Protein 3MD7 (pdb70)

Organism: Brucella abortus (strain 2308) (NCBI:txid359391)

Solvent-accessible surface area: 11728 Å² total; per-residue (Å²): 120,23,115,94,7,9,27,0,4,4,7,0,0,0,2,58,51,4,3,31,83,185,117,44,52,42,39,169,5,66,81,89,32,111,72,0,145,8,66,57,0,1,1,0,0,0,69,16,40,54,133,23,69,26,0,0,0,0,0,0,0,2,58,31,2,137,74,4,9,85,88,10,50,9,133,84,2,26,0,0,0,0,0,0,24,72,55,9,0,5,97,4,0,51,61,0,68,85,21,21,122,99,49,69,120,78,1,31,0,24,0,8,162,73,0,56,76,30,0,120,124,75,23,21,79,0,39,106,52,65,159,87,40,110,150,94,42,8,7,35,54,67,90,5,37,41,80,79,60,27,50,6,123,30,75,2,28,36,2,134,0,36,0,0,16,0,60,4,22,154,54,66,0,0,0,0,30,2,48,35,0,0,0,0,0,3,2,29,42,18,26,85,97,1,55,119,22,0,97,84,0,70,15,0,1,0,4,0,10,27,89,171,91,72,111,26,19,5,9,9,46,75,0,41,104,42,4,80,124,8,65,5,147,159,2,17,0,0,3,0,24,6,37,0,14,20,107,34,0,60,169,82,14,63,188,68,1,70,0,0,60,39,43,19,94,43,95,34,96,94

Nearest PDB structures (foldseek):
  3qh8-assembly1_A  TM=1.003E+00  e=7.456E-60  Brucella abortus 2308
  6b9v-assembly1_A  TM=9.113E-01  e=3.651E-29  Candidatus Koribacter versatilis Ellin345
  6b9v-assembly1_B  TM=9.155E-01  e=4.618E-29  Candidatus Koribacter versatilis Ellin345
  7u2r-assembly1_A-2  TM=7.941E-01  e=2.154E-14  Paenibacillus sp. J14
  2fk6-assembly1_A-2  TM=6.971E-01  e=1.156E-11  Bacillus subtilis

Secondary structure (DSSP, 8-state):
---SEEEEEEEE-B-TT-BS-TT---TTS-TT-GGG-BPBPEEEEEEE-TT--EEEEEE---TTHHHHHHHHT----SEEE-S---HHHHTTGGGGHHHHHHHTSPEEEEE-HHHHHHHHHH-GGGTSPPTT--PPP-EEEEE--TT--EEE--TT--EEEEEEEEEETTEEEEEEEETTEEEE-S-SB--GGGHHHHTT-SEEEEE---SS-BTTB--HHHHHHHHHHH--SEEEEESB-TT--HHHHHHHS-TTEEE--TT-EEEE--

Structure (mmCIF, N/CA/C/O backbone):
data_3MD7
#
_entry.id   3MD7
#
_cell.length_a   72.890
_cell.length_b   75.250
_cell.length_c   98.360
_cell.angle_alpha   90.00
_cell.angle_beta   90.00
_cell.angle_gamma   90.00
#
_symmetry.space_group_name_H-M   'C 2 2 21'
#
loop_
_entity.id
_entity.type
_entity.pdbx_description
1 polymer Beta-lactamase-like
2 non-polymer 'MANGANESE (II) ION'
3 non-polymer 'POTASSIUM ION'
4 non-polymer 'SODIUM ION'
5 non-polymer "GUANOSINE-5'-MONOPHOSPHATE"
6 non-polymer 'L(+)-TARTARIC ACID'
7 water water
#
loop_
_atom_site.group_PDB
_atom_site.id
_atom_site.type_symbol
_atom_site.label_atom_id
_atom_site.label_alt_id
_atom_site.label_comp_id
_atom_site.label_asym_id
_atom_site.label_entity_id
_atom_site.label_seq_id
_atom_site.pdbx_PDB_ins_code
_atom_site.Cartn_x
_atom_site.Cartn_y
_atom_site.Cartn_z
_atom_site.occupancy
_atom_site.B_iso_or_equiv
_atom_site.auth_seq_id
_atom_site.auth_comp_id
_atom_site.auth_asym_id
_atom_site.auth_atom_id
_atom_site.pdbx_PDB_model_num
ATOM 1 N N . SER A 1 24 ? 18.374 11.906 -41.045 1.00 30.26 3 SER A N 1
ATOM 2 C CA . SER A 1 24 ? 18.308 10.439 -41.203 1.00 27.58 3 SER A CA 1
ATOM 3 C C . SER A 1 24 ? 19.635 9.802 -40.794 1.00 23.56 3 SER A C 1
ATOM 4 O O . SER A 1 24 ? 20.741 10.295 -41.143 1.00 23.57 3 SER A O 1
ATOM 7 N N . PRO A 1 25 ? 19.548 8.676 -40.063 1.00 18.50 4 PRO A N 1
ATOM 8 C CA . PRO A 1 25 ? 20.779 8.032 -39.655 1.00 14.98 4 PRO A CA 1
ATOM 9 C C . PRO A 1 25 ? 21.516 7.402 -40.852 1.00 13.59 4 PRO A C 1
ATOM 10 O O . PRO A 1 25 ? 20.881 6.912 -41.783 1.00 14.15 4 PRO A O 1
ATOM 14 N N . ARG A 1 26 ? 22.835 7.385 -40.771 1.00 12.42 5 ARG A N 1
ATOM 15 C CA . ARG A 1 26 ? 23.688 6.849 -41.816 1.00 13.68 5 ARG A CA 1
ATOM 16 C C . ARG A 1 26 ? 24.896 6.177 -41.198 1.00 11.90 5 ARG A C 1
ATOM 17 O O . ARG A 1 26 ? 25.432 6.643 -40.153 1.00 12.48 5 ARG A O 1
ATOM 25 N N . ASN A 1 27 ? 25.336 5.069 -41.796 1.00 10.79 6 ASN A N 1
ATOM 26 C CA . ASN A 1 27 ? 26.596 4.438 -41.424 1.00 11.83 6 ASN A CA 1
ATOM 27 C C . ASN A 1 27 ? 26.741 4.212 -39.934 1.00 12.01 6 ASN A C 1
ATOM 28 O O . ASN A 1 27 ? 27.724 4.639 -39.320 1.00 13.24 6 ASN A O 1
ATOM 33 N N . CYS A 1 28 ? 25.775 3.526 -39.343 1.00 10.17 7 CYS A N 1
ATOM 34 C CA . CYS A 1 28 ? 25.767 3.393 -37.900 1.00 9.75 7 CYS A CA 1
ATOM 35 C C . CYS A 1 28 ? 24.858 2.225 -37.476 1.00 9.09 7 CYS A C 1
ATOM 36 O O . CYS A 1 28 ? 24.064 1.716 -38.276 1.00 10.11 7 CYS A O 1
ATOM 39 N N . LEU A 1 29 ? 25.045 1.810 -36.229 1.00 8.82 8 LEU A N 1
ATOM 40 C CA . LEU A 1 29 ? 23.988 1.089 -35.511 1.00 8.50 8 LEU A CA 1
ATOM 41 C C . LEU A 1 29 ? 23.213 2.103 -34.717 1.00 8.33 8 LEU A C 1
ATOM 42 O O . LEU A 1 29 ? 23.796 3.065 -34.179 1.00 10.55 8 LEU A O 1
ATOM 47 N N . ARG A 1 30 ? 21.917 1.895 -34.579 1.00 7.56 9 ARG A N 1
ATOM 48 C CA . ARG A 1 30 ? 21.062 2.747 -33.755 1.00 7.93 9 ARG A CA 1
ATOM 49 C C . ARG A 1 30 ? 20.270 1.857 -32.817 1.00 7.56 9 ARG A C 1
ATOM 50 O O . ARG A 1 30 ? 19.640 0.886 -33.236 1.00 8.32 9 ARG A O 1
ATOM 58 N N . PHE A 1 31 ? 20.332 2.204 -31.531 1.00 6.60 10 PHE A N 1
ATOM 59 C CA . PHE A 1 31 ? 19.654 1.465 -30.460 1.00 6.88 10 PHE A CA 1
ATOM 60 C C . PHE A 1 31 ? 18.572 2.357 -29.884 1.00 6.35 10 PHE A C 1
ATOM 61 O O . PHE A 1 31 ? 18.812 3.518 -29.604 1.00 8.12 10 PHE A O 1
ATOM 69 N N . THR A 1 32 ? 17.388 1.773 -29.677 1.00 6.33 11 THR A N 1
ATOM 70 C CA . THR A 1 32 ? 16.276 2.439 -28.997 1.00 7.02 11 THR A CA 1
ATOM 71 C C . THR A 1 32 ? 15.795 1.600 -27.843 1.00 5.98 11 THR A C 1
ATOM 72 O O . THR A 1 32 ? 15.454 0.437 -28.040 1.00 6.16 11 THR A O 1
ATOM 76 N N . LEU A 1 33 ? 15.805 2.159 -26.637 1.00 6.02 12 LEU A N 1
ATOM 77 C CA . LEU A 1 33 ? 15.288 1.464 -25.459 1.00 6.26 12 LEU A CA 1
ATOM 78 C C . LEU A 1 33 ? 13.787 1.604 -25.499 1.00 6.37 12 LEU A C 1
ATOM 79 O O . LEU A 1 33 ? 13.203 2.596 -25.053 1.00 7.45 12 LEU A O 1
ATOM 84 N N . LEU A 1 34 ? 13.113 0.607 -26.071 1.00 5.73 13 LEU A N 1
ATOM 85 C CA . LEU A 1 34 ? 11.664 0.637 -26.270 1.00 5.90 13 LEU A CA 1
ATOM 86 C C . LEU A 1 34 ? 10.915 0.578 -24.938 1.00 5.84 13 LEU A C 1
ATOM 87 O O . LEU A 1 34 ? 9.819 1.153 -24.798 1.00 5.81 13 LEU A O 1
ATOM 92 N N . GLY A 1 35 ? 11.466 -0.163 -23.985 1.00 5.62 14 GLY A N 1
ATOM 93 C CA . GLY A 1 35 ? 10.891 -0.260 -22.653 1.00 5.97 14 GLY A CA 1
ATOM 94 C C . GLY A 1 35 ? 11.992 -0.506 -21.670 1.00 5.75 14 GLY A C 1
ATOM 95 O O . GLY A 1 35 ? 12.933 -1.256 -21.967 1.00 6.78 14 GLY A O 1
ATOM 96 N N . CYS A 1 36 ? 11.853 0.068 -20.488 1.00 6.35 15 CYS A N 1
ATOM 97 C CA . CYS A 1 36 ? 12.828 -0.063 -19.416 1.00 6.21 15 CYS A CA 1
ATOM 98 C C . CYS A 1 36 ? 12.266 -0.458 -18.063 1.00 6.16 15 CYS A C 1
ATOM 99 O O . CYS A 1 36 ? 12.949 -0.330 -17.064 1.00 6.95 15 CYS A O 1
ATOM 102 N N . GLY A 1 37 ? 10.991 -0.893 -18.046 1.00 6.28 16 GLY A N 1
ATOM 103 C CA . GLY A 1 37 ? 10.331 -1.265 -16.789 1.00 6.92 16 GLY A CA 1
ATOM 104 C C . GLY A 1 37 ? 10.412 -2.731 -16.445 1.00 6.66 16 GLY A C 1
ATOM 105 O O . GLY A 1 37 ? 10.792 -3.584 -17.233 1.00 7.22 16 GLY A O 1
ATOM 106 N N . SER A 1 38 ? 10.030 -3.006 -15.188 1.00 7.53 17 SER A N 1
ATOM 107 C CA . SER A 1 38 ? 9.786 -4.327 -14.680 1.00 7.89 17 SER A CA 1
ATOM 108 C C . SER A 1 38 ? 8.509 -4.936 -15.246 1.00 6.43 17 SER A C 1
ATOM 109 O O . SER A 1 38 ? 7.762 -4.300 -15.980 1.00 7.01 17 SER A O 1
ATOM 112 N N . SER A 1 39 ? 8.258 -6.190 -14.892 1.00 7.48 18 SER A N 1
ATOM 113 C CA . SER A 1 39 ? 7.149 -6.959 -15.462 1.00 7.63 18 SER A CA 1
ATOM 114 C C . SER A 1 39 ? 5.757 -6.315 -15.345 1.00 7.55 18 SER A C 1
ATOM 115 O O . SER A 1 39 ? 5.012 -6.456 -16.289 1.00 8.09 18 SER A O 1
ATOM 118 N N . PRO A 1 40 ? 5.439 -5.595 -14.265 1.00 6.84 19 PRO A N 1
ATOM 119 C CA . PRO A 1 40 ? 4.110 -4.941 -14.202 1.00 7.69 19 PRO A CA 1
ATOM 120 C C . PRO A 1 40 ? 4.094 -3.562 -14.826 1.00 6.92 19 PRO A C 1
ATOM 121 O O . PRO A 1 40 ? 3.032 -2.940 -14.890 1.00 7.48 19 PRO A O 1
ATOM 125 N N . GLY A 1 41 ? 5.223 -3.070 -15.314 1.00 6.73 20 GLY A N 1
ATOM 126 C CA . GLY A 1 41 ? 5.311 -1.689 -15.786 1.00 6.81 20 GLY A CA 1
ATOM 127 C C . GLY A 1 41 ? 5.361 -0.689 -14.656 1.00 5.91 20 GLY A C 1
ATOM 128 O O . GLY A 1 41 ? 5.231 -1.052 -13.493 1.00 7.69 20 GLY A O 1
ATOM 129 N N . VAL A 1 42 ? 5.591 0.569 -15.001 1.00 6.24 21 VAL A N 1
ATOM 130 C CA . VAL A 1 42 ? 5.469 1.668 -14.041 1.00 6.72 21 VAL A CA 1
ATOM 131 C C . VAL A 1 42 ? 4.546 2.734 -14.655 1.00 6.31 21 VAL A C 1
ATOM 132 O O . VAL A 1 42 ? 4.825 3.199 -15.777 1.00 7.04 21 VAL A O 1
ATOM 136 N N . PRO A 1 43 ? 3.459 3.093 -13.989 1.00 6.61 22 PRO A N 1
ATOM 137 C CA . PRO A 1 43 ? 2.954 2.482 -12.742 1.00 6.77 22 PRO A CA 1
ATOM 138 C C . PRO A 1 43 ? 2.429 1.075 -12.982 1.00 6.46 22 PRO A C 1
ATOM 139 O O . PRO A 1 43 ? 2.281 0.645 -14.131 1.00 7.21 22 PRO A O 1
ATOM 143 N N . ARG A 1 44 ? 2.178 0.375 -11.884 1.00 7.08 23 ARG A N 1
ATOM 144 C CA . ARG A 1 44 ? 1.448 -0.897 -12.035 1.00 7.18 23 ARG A CA 1
ATOM 145 C C . ARG A 1 44 ? 0.031 -0.624 -12.555 1.00 7.47 23 ARG A C 1
ATOM 146 O O . ARG A 1 44 ? -0.440 0.528 -12.506 1.00 7.84 23 ARG A O 1
ATOM 154 N N . ILE A 1 45 ? -0.671 -1.663 -12.973 1.00 6.96 24 ILE A N 1
ATOM 155 C CA . ILE A 1 45 ? -2.019 -1.516 -13.550 1.00 7.50 24 ILE A CA 1
ATOM 156 C C . ILE A 1 45 ? -3.013 -0.839 -12.577 1.00 7.07 24 ILE A C 1
ATOM 157 O O . ILE A 1 45 ? -3.984 -0.240 -13.025 1.00 8.71 24 ILE A O 1
ATOM 162 N N . ASN A 1 46 ? -2.777 -0.973 -11.264 1.00 7.79 25 ASN A N 1
ATOM 163 C CA . ASN A 1 46 ? -3.579 -0.382 -10.203 1.00 8.58 25 ASN A CA 1
ATOM 164 C C . ASN A 1 46 ? -3.216 1.064 -9.900 1.00 9.12 25 ASN A C 1
ATOM 165 O O . ASN A 1 46 ? -3.706 1.632 -8.932 1.00 10.61 25 ASN A O 1
ATOM 170 N N . GLY A 1 47 ? -2.360 1.692 -10.711 1.00 8.17 26 GLY A N 1
ATOM 171 C CA . GLY A 1 47 ? -1.971 3.061 -10.515 1.00 9.37 26 GLY A CA 1
ATOM 172 C C . GLY A 1 47 ? -0.850 3.298 -9.518 1.00 8.71 26 GLY A C 1
ATOM 173 O O . GLY A 1 47 ? -0.522 4.444 -9.215 1.00 10.45 26 GLY A O 1
ATOM 174 N N . ASP A 1 48 ? -0.217 2.236 -9.044 1.00 8.28 27 ASP A N 1
ATOM 175 C CA . ASP A 1 48 ? 0.881 2.369 -8.073 1.00 9.28 27 ASP A CA 1
ATOM 176 C C . ASP A 1 48 ? 2.179 2.784 -8.766 1.00 8.24 27 ASP A C 1
ATOM 177 O O . ASP A 1 48 ? 2.749 2.013 -9.545 1.00 8.60 27 ASP A O 1
ATOM 182 N N . TRP A 1 49 ? 2.664 3.970 -8.450 1.00 8.71 28 TRP A N 1
ATOM 183 C CA . TRP A 1 49 ? 3.932 4.506 -8.888 1.00 8.35 28 TRP A CA 1
ATOM 184 C C . TRP A 1 49 ? 5.116 4.143 -7.953 1.00 8.55 28 TRP A C 1
ATOM 185 O O . TRP A 1 49 ? 6.258 4.501 -8.243 1.00 9.49 28 TRP A O 1
ATOM 196 N N . GLY A 1 50 ? 4.849 3.509 -6.813 1.00 9.71 29 GLY A N 1
ATOM 197 C CA . GLY A 1 50 ? 5.901 3.253 -5.858 1.00 10.81 29 GLY A CA 1
ATOM 198 C C . GLY A 1 50 ? 6.526 4.540 -5.368 1.00 10.38 29 GLY A C 1
ATOM 199 O O . GLY A 1 50 ? 5.837 5.472 -4.973 1.00 11.71 29 GLY A O 1
ATOM 200 N N . LYS A 1 51 ? 7.845 4.626 -5.500 1.00 9.87 30 LYS A N 1
ATOM 201 C CA . LYS A 1 51 ? 8.570 5.852 -5.111 1.00 10.96 30 LYS A CA 1
ATOM 202 C C . LYS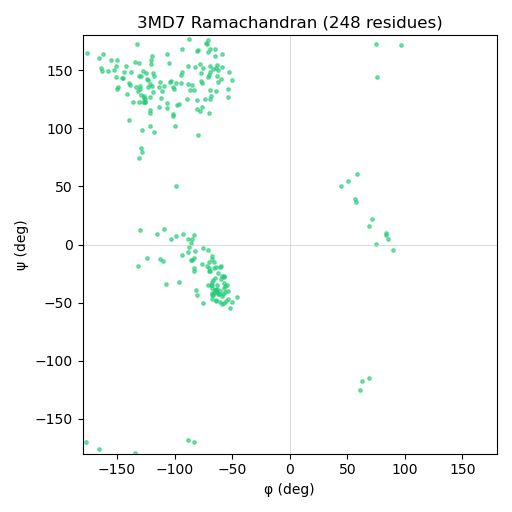 A 1 51 ? 8.876 6.738 -6.305 1.00 11.08 30 LYS A C 1
ATOM 203 O O . LYS A 1 51 ? 9.590 7.741 -6.197 1.00 14.39 30 LYS A O 1
ATOM 209 N N . CYS A 1 52 ? 8.360 6.410 -7.474 1.00 10.57 31 CYS A N 1
ATOM 210 C CA . CYS A 1 52 ? 8.601 7.208 -8.652 1.00 10.31 31 CYS A CA 1
ATOM 211 C C . CYS A 1 52 ? 7.774 8.477 -8.633 1.00 11.45 31 CYS A C 1
ATOM 212 O O . CYS A 1 52 ? 6.573 8.436 -8.345 1.00 13.45 31 CYS A O 1
ATOM 215 N N . ASP A 1 53 ? 8.373 9.592 -9.045 1.00 11.73 32 ASP A N 1
ATOM 216 C CA . ASP A 1 53 ? 7.655 10.870 -9.214 1.00 12.35 32 ASP A CA 1
ATOM 217 C C . ASP A 1 53 ? 6.719 10.731 -10.419 1.00 12.46 32 ASP A C 1
ATOM 218 O O . ASP A 1 53 ? 7.177 10.620 -11.552 1.00 12.29 32 ASP A O 1
ATOM 223 N N . PRO A 1 54 ? 5.389 10.756 -10.173 1.00 12.47 33 PRO A N 1
ATOM 224 C CA . PRO A 1 54 ? 4.465 10.555 -11.291 1.00 13.21 33 PRO A CA 1
ATOM 225 C C . PRO A 1 54 ? 4.460 11.682 -12.303 1.00 13.83 33 PRO A C 1
ATOM 226 O O . PRO A 1 54 ? 3.951 11.517 -13.414 1.00 15.25 33 PRO A O 1
ATOM 230 N N . LYS A 1 55 ? 5.077 12.808 -11.933 1.00 13.84 34 LYS A N 1
ATOM 231 C CA . LYS A 1 55 ? 5.132 13.968 -12.810 1.00 14.86 34 LYS A CA 1
ATOM 232 C C . LYS A 1 55 ? 6.266 13.909 -13.797 1.00 14.05 34 LYS A C 1
ATOM 233 O O . LYS A 1 55 ? 6.302 14.742 -14.709 1.00 18.58 34 LYS A O 1
ATOM 235 N N . ASN A 1 56 ? 7.242 13.006 -13.620 1.00 11.75 35 ASN A N 1
ATOM 236 C CA A ASN A 1 56 ? 8.348 12.888 -14.552 0.50 11.71 35 ASN A CA 1
ATOM 237 C CA B ASN A 1 56 ? 8.351 12.899 -14.571 0.50 11.60 35 ASN A CA 1
ATOM 238 C C . ASN A 1 56 ? 7.966 11.825 -15.587 1.00 10.59 35 ASN A C 1
ATOM 239 O O . ASN A 1 56 ? 7.869 10.646 -15.246 1.00 10.72 35 ASN A O 1
ATOM 248 N N . PRO A 1 57 ? 7.773 12.224 -16.857 1.00 11.08 36 PRO A N 1
ATOM 249 C CA . PRO A 1 57 ? 7.397 11.245 -17.892 1.00 11.75 36 PRO A CA 1
ATOM 250 C C . PRO A 1 57 ? 8.382 10.101 -18.030 1.00 9.41 36 PRO A C 1
ATOM 251 O O . PRO A 1 57 ? 7.966 8.994 -18.450 1.00 10.23 36 PRO A O 1
ATOM 255 N N . LYS A 1 58 ? 9.649 10.315 -17.704 1.00 8.32 37 LYS A N 1
ATOM 256 C CA . LYS A 1 58 ? 10.620 9.240 -17.785 1.00 7.71 37 LYS A CA 1
ATOM 257 C C . LYS A 1 58 ? 10.358 8.112 -16.806 1.00 7.40 37 LYS A C 1
ATOM 258 O O . LYS A 1 58 ? 10.884 7.033 -17.017 1.00 8.05 37 LYS A O 1
ATOM 264 N N . ASN A 1 59 ? 9.523 8.301 -15.797 1.00 7.17 38 ASN A N 1
ATOM 265 C CA . ASN A 1 59 ? 9.142 7.223 -14.897 1.00 7.78 38 ASN A CA 1
ATOM 266 C C . ASN A 1 59 ? 8.012 6.344 -15.417 1.00 7.54 38 ASN A C 1
ATOM 267 O O . ASN A 1 59 ? 7.739 5.330 -14.801 1.00 8.18 38 ASN A O 1
ATOM 272 N N . ARG A 1 60 ? 7.329 6.745 -16.492 1.00 7.19 39 ARG A N 1
ATOM 273 C CA . ARG A 1 60 ? 6.289 5.894 -17.069 1.00 7.22 39 ARG A CA 1
ATOM 274 C C . ARG A 1 60 ? 7.073 4.889 -17.919 1.00 6.58 39 ARG A C 1
ATOM 275 O O . ARG A 1 60 ? 7.724 5.263 -18.889 1.00 7.52 39 ARG A O 1
ATOM 283 N N . ARG A 1 61 ? 6.992 3.615 -17.549 1.00 6.12 40 ARG A N 1
ATOM 284 C CA . ARG A 1 61 ? 7.842 2.572 -18.137 1.00 5.94 40 ARG A CA 1
ATOM 285 C C . ARG A 1 61 ? 7.002 1.429 -18.697 1.00 6.01 40 ARG A C 1
ATOM 286 O O . ARG A 1 61 ? 6.179 0.799 -18.029 1.00 7.47 40 ARG A O 1
ATOM 294 N N . ARG A 1 62 ? 7.239 1.140 -19.969 1.00 5.98 41 ARG A N 1
ATOM 295 C CA . ARG A 1 62 ? 6.780 -0.040 -20.677 1.00 5.41 41 ARG A CA 1
ATOM 296 C C . ARG A 1 62 ? 7.676 -1.228 -20.368 1.00 5.34 41 ARG A C 1
ATOM 297 O O . ARG A 1 62 ? 8.787 -1.084 -19.814 1.00 6.29 41 ARG A O 1
ATOM 305 N N . ARG A 1 63 ? 7.207 -2.427 -20.735 1.00 5.40 42 ARG A N 1
ATOM 306 C CA . ARG A 1 63 ? 7.956 -3.654 -20.477 1.00 5.25 42 ARG A CA 1
ATOM 307 C C . ARG A 1 63 ? 9.226 -3.720 -21.342 1.00 5.62 42 ARG A C 1
ATOM 308 O O . ARG A 1 63 ? 9.331 -3.114 -22.413 1.00 5.84 42 ARG A O 1
ATOM 316 N N . ALA A 1 64 ? 10.227 -4.457 -20.844 1.00 6.06 43 ALA A N 1
ATOM 317 C CA . ALA A 1 64 ? 11.605 -4.319 -21.326 1.00 5.80 43 ALA A CA 1
ATOM 318 C C . ALA A 1 64 ? 11.780 -4.825 -22.755 1.00 5.61 43 ALA A C 1
ATOM 319 O O . ALA A 1 64 ? 11.485 -5.979 -23.025 1.00 6.19 43 ALA A O 1
ATOM 321 N N . SER A 1 65 ? 12.353 -4.001 -23.616 1.00 5.11 44 SER A N 1
ATOM 322 C CA . SER A 1 65 ? 12.618 -4.357 -25.013 1.00 5.07 44 SER A CA 1
ATOM 323 C C . SER A 1 65 ? 13.621 -3.384 -25.602 1.00 5.05 44 SER A C 1
ATOM 324 O O . SER A 1 65 ? 13.670 -2.204 -25.200 1.00 5.86 44 SER A O 1
ATOM 327 N N . LEU A 1 66 ? 14.389 -3.856 -26.600 1.00 4.95 45 LEU A N 1
ATOM 328 C CA . LEU A 1 66 ? 15.403 -3.068 -27.258 1.00 5.15 45 LEU A CA 1
ATOM 329 C C . LEU A 1 66 ? 15.229 -3.168 -28.795 1.00 5.48 45 LEU A C 1
ATOM 330 O O . LEU A 1 66 ? 15.110 -4.281 -29.302 1.00 6.59 45 LEU A O 1
ATOM 335 N N . LEU A 1 67 ? 15.293 -2.029 -29.494 1.00 5.07 46 LEU A N 1
ATOM 336 C CA . LEU A 1 67 ? 15.300 -2.039 -30.942 1.00 5.45 46 LEU A CA 1
ATOM 337 C C . LEU A 1 67 ? 16.777 -1.836 -31.369 1.00 5.66 46 LEU A C 1
ATOM 338 O O . LEU A 1 67 ? 17.455 -0.956 -30.890 1.00 6.51 46 LEU A O 1
ATOM 343 N N . VAL A 1 68 ? 17.180 -2.654 -32.353 1.00 5.64 47 VAL A N 1
ATOM 344 C CA . VAL A 1 68 ? 18.529 -2.646 -32.894 1.00 6.61 47 VAL A CA 1
ATOM 345 C C . VAL A 1 68 ? 18.424 -2.454 -34.422 1.00 6.59 47 VAL A C 1
ATOM 346 O O . VAL A 1 68 ? 17.797 -3.240 -35.098 1.00 7.49 47 VAL A O 1
ATOM 350 N N . GLU A 1 69 ? 19.072 -1.401 -34.907 1.00 6.83 48 GLU A N 1
ATOM 351 C CA . GLU A 1 69 ? 19.066 -1.081 -36.326 1.00 7.08 48 GLU A CA 1
ATOM 352 C C . GLU A 1 69 ? 20.474 -0.915 -36.851 1.00 7.17 48 GLU A C 1
ATOM 353 O O . GLU A 1 69 ? 21.347 -0.397 -36.145 1.00 8.82 48 GLU A O 1
ATOM 359 N N . ARG A 1 70 ? 20.674 -1.249 -38.120 1.00 6.86 49 ARG A N 1
ATOM 360 C CA . ARG A 1 70 ? 21.894 -0.893 -38.854 1.00 7.59 49 ARG A CA 1
ATOM 361 C C . ARG A 1 70 ? 21.485 -0.067 -40.057 1.00 7.46 49 ARG A C 1
ATOM 362 O O . ARG A 1 70 ? 20.644 -0.533 -40.834 1.00 7.84 49 ARG A O 1
ATOM 370 N N . TYR A 1 71 ? 22.086 1.091 -40.209 1.00 7.93 50 TYR A N 1
ATOM 371 C CA . TYR A 1 71 ? 21.911 1.962 -41.361 1.00 8.32 50 TYR A CA 1
ATOM 372 C C . TYR A 1 71 ? 23.150 1.985 -42.219 1.00 8.46 50 TYR A C 1
ATOM 373 O O . TYR A 1 71 ? 24.282 2.099 -41.680 1.00 9.72 50 TYR A O 1
ATOM 382 N N . ASP A 1 72 ? 22.939 1.905 -43.536 1.00 8.58 51 ASP A N 1
ATOM 383 C CA . ASP A 1 72 ? 24.035 2.009 -44.500 1.00 9.83 51 ASP A CA 1
ATOM 384 C C . ASP A 1 72 ? 24.261 3.500 -44.874 1.00 10.43 51 ASP A C 1
ATOM 385 O O . ASP A 1 72 ? 23.726 4.426 -44.254 1.00 11.12 51 ASP A O 1
ATOM 390 N N . ALA A 1 73 ? 25.060 3.701 -45.924 1.00 11.92 52 ALA A N 1
ATOM 391 C CA . ALA A 1 73 ? 25.422 5.068 -46.319 1.00 13.53 52 ALA A CA 1
ATOM 392 C C . ALA A 1 73 ? 24.250 5.844 -46.902 1.00 13.40 52 ALA A C 1
ATOM 393 O O . ALA A 1 73 ? 24.277 7.093 -46.946 1.00 17.02 52 ALA A O 1
ATOM 395 N N . GLU A 1 74 ? 23.257 5.133 -47.403 1.00 13.32 53 GLU A N 1
ATOM 396 C CA . GLU A 1 74 ? 22.121 5.752 -48.058 1.00 13.63 53 GLU A CA 1
ATOM 397 C C . GLU A 1 74 ? 20.909 5.769 -47.137 1.00 14.43 53 GLU A C 1
ATOM 398 O O . GLU A 1 74 ? 19.845 6.158 -47.560 1.00 16.55 53 GLU A O 1
ATOM 404 N N . GLY A 1 75 ? 21.064 5.322 -45.882 1.00 13.49 54 GLY A N 1
ATOM 405 C CA . GLY A 1 75 ? 19.957 5.309 -44.960 1.00 13.06 54 GLY A CA 1
ATOM 406 C C . GLY A 1 75 ? 19.022 4.111 -45.039 1.00 12.41 54 GLY A C 1
ATOM 407 O O . GLY A 1 75 ? 17.975 4.107 -44.376 1.00 14.07 54 GLY A O 1
ATOM 408 N N . ASN A 1 76 ? 19.382 3.081 -45.797 1.00 10.29 55 ASN A N 1
ATOM 409 C CA . ASN A 1 76 ? 18.625 1.803 -45.735 1.00 9.22 55 ASN A CA 1
ATOM 410 C C . ASN A 1 76 ? 18.895 1.147 -44.391 1.00 8.30 55 ASN A C 1
ATOM 411 O O . ASN A 1 76 ? 20.046 1.219 -43.907 1.00 9.51 55 ASN A O 1
ATOM 416 N N . ASN A 1 77 ? 17.902 0.459 -43.840 1.00 8.46 56 ASN A N 1
ATOM 417 C CA . ASN A 1 77 ? 18.060 -0.139 -42.512 1.00 8.34 56 ASN A CA 1
ATOM 418 C C . ASN A 1 77 ? 17.683 -1.606 -42.435 1.00 7.93 56 ASN A C 1
ATOM 419 O O . ASN A 1 77 ? 16.770 -2.099 -43.111 1.00 9.68 56 ASN A O 1
ATOM 424 N N . THR A 1 78 ? 18.432 -2.301 -41.601 1.00 6.75 57 THR A N 1
ATOM 425 C CA . THR A 1 78 ? 18.087 -3.626 -41.056 1.00 6.52 57 THR A CA 1
ATOM 426 C C . THR A 1 78 ? 17.564 -3.368 -39.653 1.00 6.08 57 THR A C 1
ATOM 427 O O . THR A 1 78 ? 18.156 -2.578 -38.911 1.00 7.16 57 THR A O 1
ATOM 431 N N . VAL A 1 79 ? 16.426 -4.002 -39.290 1.00 5.69 58 VAL A N 1
ATOM 432 C CA . VAL A 1 79 ? 15.714 -3.704 -38.038 1.00 6.15 58 VAL A CA 1
ATOM 433 C C . VAL A 1 79 ? 15.412 -4.995 -37.311 1.00 5.46 58 VAL A C 1
ATOM 434 O O . VAL A 1 79 ? 14.751 -5.882 -37.862 1.00 6.21 58 VAL A O 1
ATOM 438 N N . VAL A 1 80 ? 15.878 -5.105 -36.071 1.00 5.53 59 VAL A N 1
ATOM 439 C CA . VAL A 1 80 ? 15.682 -6.281 -35.238 1.00 5.96 59 VAL A CA 1
ATOM 440 C C . VAL A 1 80 ? 15.205 -5.824 -33.869 1.00 6.21 59 VAL A C 1
ATOM 441 O O . VAL A 1 80 ? 15.754 -4.897 -33.294 1.00 6.98 59 VAL A O 1
ATOM 445 N N . VAL A 1 81 ? 14.145 -6.460 -33.353 1.00 5.31 60 VAL A N 1
ATOM 446 C CA . VAL A 1 81 ? 13.694 -6.200 -31.985 1.00 5.48 60 VAL A CA 1
ATOM 447 C C . VAL A 1 81 ? 14.121 -7.339 -31.059 1.00 5.43 60 VAL A C 1
ATOM 448 O O . VAL A 1 81 ? 14.042 -8.513 -31.436 1.00 6.26 60 VAL A O 1
ATOM 452 N N . ILE A 1 82 ? 14.541 -6.996 -29.846 1.00 5.18 61 ILE A N 1
ATOM 453 C CA . ILE A 1 82 ? 14.808 -7.935 -28.794 1.00 5.64 61 ILE A CA 1
ATOM 454 C C . ILE A 1 82 ? 13.584 -7.901 -27.852 1.00 5.18 61 ILE A C 1
ATOM 455 O O . ILE A 1 82 ? 13.363 -6.883 -27.164 1.00 5.92 61 ILE A O 1
ATOM 460 N N . ASP A 1 83 ? 12.837 -8.993 -27.873 1.00 5.42 62 ASP A N 1
ATOM 461 C CA . ASP A 1 83 ? 11.646 -9.285 -27.091 1.00 5.62 62 ASP A CA 1
ATOM 462 C C . ASP A 1 83 ? 10.427 -8.524 -27.632 1.00 5.49 62 ASP A C 1
ATOM 463 O O . ASP A 1 83 ? 10.513 -7.390 -28.081 1.00 7.52 62 ASP A O 1
ATOM 468 N N . THR A 1 84 ? 9.268 -9.184 -27.571 1.00 6.17 63 THR A N 1
ATOM 469 C CA . THR A 1 84 ? 7.971 -8.642 -28.004 1.00 5.76 63 THR A CA 1
ATOM 470 C C . THR A 1 84 ? 6.977 -8.829 -26.863 1.00 5.60 63 THR A C 1
ATOM 471 O O . THR A 1 84 ? 6.156 -9.737 -26.879 1.00 6.24 63 THR A O 1
ATOM 475 N N . GLY A 1 85 ? 7.047 -7.947 -25.880 1.00 6.08 64 GLY A N 1
ATOM 476 C CA . GLY A 1 85 ? 6.139 -7.993 -24.762 1.00 6.05 64 GLY A CA 1
ATOM 477 C C . GLY A 1 85 ? 4.837 -7.313 -25.059 1.00 6.32 64 GLY A C 1
ATOM 478 O O . GLY A 1 85 ? 4.558 -6.932 -26.191 1.00 6.24 64 GLY A O 1
ATOM 479 N N . PRO A 1 86 ? 3.991 -7.122 -24.013 1.00 7.38 65 PRO A N 1
ATOM 480 C CA . PRO A 1 86 ? 2.646 -6.557 -24.266 1.00 7.29 65 PRO A CA 1
ATOM 481 C C . PRO A 1 86 ? 2.681 -5.164 -24.848 1.00 6.65 65 PRO A C 1
ATOM 482 O O . PRO A 1 86 ? 1.735 -4.788 -25.594 1.00 8.61 65 PRO A O 1
ATOM 486 N N . ASP A 1 87 ? 3.755 -4.418 -24.619 1.00 6.06 66 ASP A N 1
ATOM 487 C CA . ASP A 1 87 ? 3.887 -3.053 -25.121 1.00 5.81 66 ASP A CA 1
ATOM 488 C C . ASP A 1 87 ? 4.448 -2.956 -26.547 1.00 5.21 66 ASP A C 1
ATOM 489 O O . ASP A 1 87 ? 4.610 -1.848 -27.041 1.00 6.07 66 ASP A O 1
ATOM 494 N N . PHE A 1 88 ? 4.718 -4.103 -27.175 1.00 5.61 67 PHE A N 1
ATOM 495 C CA . PHE A 1 88 ? 5.376 -4.141 -28.481 1.00 5.48 67 PHE A CA 1
ATOM 496 C C . PHE A 1 88 ? 4.736 -3.226 -29.531 1.00 5.58 67 PHE A C 1
ATOM 497 O O . PHE A 1 88 ? 5.439 -2.458 -30.202 1.00 5.81 67 PHE A O 1
ATOM 505 N N . ARG A 1 89 ? 3.428 -3.303 -29.698 1.00 5.77 68 ARG A N 1
ATOM 506 C CA . ARG A 1 89 ? 2.781 -2.481 -30.722 1.00 5.80 68 ARG A CA 1
ATOM 507 C C . ARG A 1 89 ? 3.032 -0.985 -30.496 1.00 5.97 68 ARG A C 1
ATOM 508 O O . ARG A 1 89 ? 3.427 -0.267 -31.405 1.00 6.37 68 ARG A O 1
ATOM 516 N N . MET A 1 90 ? 2.768 -0.506 -29.282 1.00 5.90 69 MET A N 1
ATOM 517 C CA A MET A 1 90 ? 2.968 0.914 -29.005 0.50 6.20 69 MET A CA 1
ATOM 518 C CA B MET A 1 90 ? 2.960 0.909 -29.019 0.50 6.22 69 MET A CA 1
ATOM 519 C C . MET A 1 90 ? 4.425 1.320 -29.078 1.00 6.40 69 MET A C 1
ATOM 520 O O . MET A 1 90 ? 4.768 2.425 -29.483 1.00 6.91 69 MET A O 1
ATOM 529 N N . GLN A 1 91 ? 5.323 0.415 -28.674 1.00 5.90 70 GLN A N 1
ATOM 530 C CA . GLN A 1 91 ? 6.752 0.656 -28.723 1.00 5.80 70 GLN A CA 1
ATOM 531 C C . GLN A 1 91 ? 7.154 0.900 -30.190 1.00 5.69 70 GLN A C 1
ATOM 532 O O . GLN A 1 91 ? 7.901 1.840 -30.494 1.00 7.04 70 GLN A O 1
ATOM 538 N N . MET A 1 92 ? 6.720 0.027 -31.099 1.00 6.10 71 MET A N 1
ATOM 539 C CA . MET A 1 92 ? 7.088 0.178 -32.503 1.00 5.97 71 MET A CA 1
ATOM 540 C C . MET A 1 92 ? 6.442 1.432 -33.111 1.00 7.36 71 MET A C 1
ATOM 541 O O . MET A 1 92 ? 7.088 2.164 -33.891 1.00 8.10 71 MET A O 1
ATOM 546 N N . ILE A 1 93 ? 5.168 1.674 -32.824 1.00 6.66 72 ILE A N 1
ATOM 547 C CA . ILE A 1 93 ? 4.517 2.878 -33.346 1.00 7.12 72 ILE A CA 1
ATOM 548 C C . ILE A 1 93 ? 5.311 4.103 -32.891 1.00 7.65 72 ILE A C 1
ATOM 549 O O . ILE A 1 93 ? 5.624 5.007 -33.683 1.00 9.07 72 ILE A O 1
ATOM 554 N N . ASP A 1 94 ? 5.614 4.210 -31.611 1.00 7.92 73 ASP A N 1
ATOM 555 C CA . ASP A 1 94 ? 6.275 5.399 -31.094 1.00 7.96 73 ASP A CA 1
ATOM 556 C C . ASP A 1 94 ? 7.703 5.534 -31.569 1.00 8.71 73 ASP A C 1
ATOM 557 O O . ASP A 1 94 ? 8.266 6.629 -31.604 1.00 10.72 73 ASP A O 1
ATOM 562 N N . SER A 1 95 ? 8.343 4.454 -31.964 1.00 7.97 74 SER A N 1
ATOM 563 C CA . SER A 1 95 ? 9.738 4.468 -32.446 1.00 8.56 74 SER A CA 1
ATOM 564 C C . SER A 1 95 ? 9.847 5.131 -33.785 1.00 9.18 74 SER A C 1
ATOM 565 O O . SER A 1 95 ? 10.987 5.512 -34.127 1.00 10.71 74 SER A O 1
ATOM 568 N N . GLY A 1 96 ? 8.752 5.233 -34.537 1.00 9.18 75 GLY A N 1
ATOM 569 C CA . GLY A 1 96 ? 8.849 5.771 -35.869 1.00 10.33 75 GLY A CA 1
ATOM 570 C C . GLY A 1 96 ? 9.446 4.844 -36.898 1.00 10.99 75 GLY A C 1
ATOM 571 O O . GLY A 1 96 ? 9.470 5.201 -38.096 1.00 12.99 75 GLY A O 1
ATOM 572 N N . VAL A 1 97 ? 9.811 3.636 -36.511 1.00 9.42 76 VAL A N 1
ATOM 573 C CA . VAL A 1 97 ? 10.364 2.636 -37.415 1.00 9.50 76 VAL A CA 1
ATOM 574 C C . VAL A 1 97 ? 9.211 1.702 -37.812 1.00 9.79 76 VAL A C 1
ATOM 575 O O . VAL A 1 97 ? 8.638 1.101 -36.942 1.00 10.98 76 VAL A O 1
ATOM 579 N N . HIS A 1 98 ? 8.888 1.600 -39.116 1.00 10.14 77 HIS A N 1
ATOM 580 C CA . HIS A 1 98 ? 7.668 1.014 -39.643 1.00 10.31 77 HIS A CA 1
ATOM 581 C C . HIS A 1 98 ? 7.866 -0.308 -40.342 1.00 10.52 77 HIS A C 1
ATOM 582 O O . HIS A 1 98 ? 6.956 -0.814 -41.017 1.00 12.30 77 HIS A O 1
ATOM 589 N N . MET A 1 99 ? 9.043 -0.917 -40.176 1.00 10.10 78 MET A N 1
ATOM 590 C CA A MET A 1 99 ? 9.328 -2.228 -40.755 0.50 10.40 78 MET A CA 1
ATOM 591 C CA B MET A 1 99 ? 9.351 -2.228 -40.786 0.50 10.67 78 MET A CA 1
ATOM 592 C C . MET A 1 99 ? 10.208 -3.018 -39.807 1.00 10.08 78 MET A C 1
ATOM 593 O O . MET A 1 99 ? 10.806 -2.453 -38.849 1.00 10.57 78 MET A O 1
ATOM 602 N N . LEU A 1 100 ? 10.260 -4.317 -40.013 1.00 7.62 79 LEU A N 1
ATOM 603 C CA . LEU A 1 100 ? 10.965 -5.215 -39.106 1.00 7.06 79 LEU A CA 1
ATOM 604 C C . LEU A 1 100 ? 11.499 -6.403 -39.893 1.00 6.62 79 LEU A C 1
ATOM 605 O O . LEU A 1 100 ? 10.765 -7.003 -40.696 1.00 8.58 79 LEU A O 1
ATOM 610 N N . ASP A 1 101 ? 12.750 -6.763 -39.624 1.00 7.00 80 ASP A N 1
ATOM 611 C CA . ASP A 1 101 ? 13.368 -7.929 -40.246 1.00 6.52 80 ASP A CA 1
ATOM 612 C C . ASP A 1 101 ? 13.314 -9.205 -39.398 1.00 6.58 80 ASP A C 1
ATOM 613 O O . ASP A 1 101 ? 13.299 -10.315 -39.962 1.00 7.69 80 ASP A O 1
ATOM 618 N N . ALA A 1 102 ? 13.353 -9.100 -38.077 1.00 6.81 81 ALA A N 1
ATOM 619 C CA . ALA A 1 102 ? 13.420 -10.251 -37.179 1.00 6.35 81 ALA A CA 1
ATOM 620 C C . ALA A 1 102 ? 13.111 -9.864 -35.777 1.00 5.62 81 ALA A C 1
ATOM 621 O O . ALA A 1 102 ? 13.255 -8.688 -35.411 1.00 6.29 81 ALA A O 1
ATOM 623 N N . ALA A 1 103 ? 12.756 -10.859 -34.964 1.00 5.79 82 ALA A N 1
ATOM 624 C CA . ALA A 1 103 ? 12.629 -10.730 -33.511 1.00 5.61 82 ALA A CA 1
ATOM 625 C C . ALA A 1 103 ? 13.590 -11.742 -32.866 1.00 6.10 82 ALA A C 1
ATOM 626 O O . ALA A 1 103 ? 13.653 -12.897 -33.294 1.00 6.78 82 ALA A O 1
ATOM 628 N N . VAL A 1 104 ? 14.274 -11.309 -31.821 1.00 5.95 83 VAL A N 1
ATOM 629 C CA . VAL A 1 104 ? 15.205 -12.138 -31.034 1.00 5.70 83 VAL A CA 1
ATOM 630 C C . VAL A 1 104 ? 14.691 -12.168 -29.604 1.00 5.49 83 VAL A C 1
ATOM 631 O O . VAL A 1 104 ? 14.309 -11.100 -29.084 1.00 6.15 83 VAL A O 1
ATOM 635 N N . TYR A 1 105 ? 14.689 -13.321 -28.965 1.00 5.97 84 TYR A N 1
ATOM 636 C CA . TYR A 1 105 ? 14.140 -13.460 -27.615 1.00 6.20 84 TYR A CA 1
ATOM 637 C C . TYR A 1 105 ? 15.181 -13.774 -26.564 1.00 5.92 84 TYR A C 1
ATOM 638 O O . TYR A 1 105 ? 16.080 -14.596 -26.778 1.00 6.86 84 TYR A O 1
ATOM 647 N N . THR A 1 106 ? 15.033 -13.140 -25.398 1.00 6.44 85 THR A N 1
ATOM 648 C CA . THR A 1 106 ? 15.879 -13.422 -24.248 1.00 6.56 85 THR A CA 1
ATOM 649 C C . THR A 1 106 ? 15.445 -14.683 -23.455 1.00 6.40 85 THR A C 1
ATOM 650 O O . THR A 1 106 ? 16.295 -15.472 -23.034 1.00 7.82 85 THR A O 1
ATOM 654 N N . HIS A 1 107 ? 14.141 -14.839 -23.221 1.00 6.63 86 HIS A N 1
ATOM 655 C CA . HIS A 1 107 ? 13.591 -15.868 -22.360 1.00 7.03 86 HIS A CA 1
ATOM 656 C C . HIS A 1 107 ? 12.056 -15.780 -22.415 1.00 7.22 86 HIS A C 1
ATOM 657 O O . HIS A 1 107 ? 11.533 -14.779 -22.852 1.00 9.03 86 HIS A O 1
ATOM 664 N N . PRO A 1 108 ? 11.342 -16.830 -21.951 1.00 8.02 87 PRO A N 1
ATOM 665 C CA . PRO A 1 108 ? 9.892 -16.926 -22.187 1.00 9.04 87 PRO A CA 1
ATOM 666 C C . PRO A 1 108 ? 9.040 -16.480 -21.015 1.00 10.26 87 PRO A C 1
ATOM 667 O O . PRO A 1 108 ? 8.287 -17.269 -20.406 1.00 17.13 87 PRO A O 1
ATOM 671 N N . HIS A 1 109 ? 9.299 -15.346 -20.488 1.00 8.80 88 HIS A N 1
ATOM 672 C CA . HIS A 1 109 ? 8.418 -14.730 -19.493 1.00 7.14 88 HIS A CA 1
ATOM 673 C C . HIS A 1 109 ? 7.431 -13.776 -20.147 1.00 6.98 88 HIS A C 1
ATOM 674 O O . HIS A 1 109 ? 7.729 -13.162 -21.161 1.00 7.61 88 HIS A O 1
ATOM 681 N N . ALA A 1 110 ? 6.248 -13.662 -19.557 1.00 7.41 89 ALA A N 1
ATOM 682 C CA . ALA A 1 110 ? 5.116 -12.914 -20.089 1.00 7.64 89 ALA A CA 1
ATOM 683 C C . ALA A 1 110 ? 5.460 -11.542 -20.617 1.00 6.83 89 ALA A C 1
ATOM 684 O O . ALA A 1 110 ? 5.016 -11.134 -21.703 1.00 7.82 89 ALA A O 1
ATOM 686 N N . ASP A 1 111 ? 6.254 -10.793 -19.856 1.00 6.93 90 ASP A N 1
ATOM 687 C CA . ASP A 1 111 ? 6.640 -9.438 -20.169 1.00 6.85 90 ASP A CA 1
ATOM 688 C C . ASP A 1 111 ? 7.548 -9.306 -21.378 1.00 6.27 90 ASP A C 1
ATOM 689 O O . ASP A 1 111 ? 7.747 -8.185 -21.818 1.00 7.43 90 ASP A O 1
ATOM 694 N N . HIS A 1 112 ? 8.052 -10.435 -21.892 1.00 6.35 91 HIS A N 1
ATOM 695 C CA . HIS A 1 112 ? 8.943 -10.500 -23.025 1.00 5.55 91 HIS A CA 1
ATOM 696 C C . HIS A 1 112 ? 8.348 -11.144 -24.257 1.00 5.81 91 HIS A C 1
ATOM 697 O O . HIS A 1 112 ? 8.978 -11.044 -25.334 1.00 6.39 91 HIS A O 1
ATOM 704 N N . ILE A 1 113 ? 7.187 -11.805 -24.136 1.00 5.73 92 ILE A N 1
ATOM 705 C CA . ILE A 1 113 ? 6.649 -12.603 -25.240 1.00 5.95 92 ILE A CA 1
ATOM 706 C C . ILE A 1 113 ? 5.187 -12.355 -25.562 1.00 5.61 92 ILE A C 1
ATOM 707 O O . ILE A 1 113 ? 4.755 -12.743 -26.640 1.00 6.58 92 ILE A O 1
ATOM 712 N N . HIS A 1 114 ? 4.383 -11.756 -24.660 1.00 6.27 93 HIS A N 1
ATOM 713 C CA . HIS A 1 114 ? 2.939 -11.755 -24.871 1.00 6.77 93 HIS A CA 1
ATOM 714 C C . HIS A 1 114 ? 2.426 -10.788 -25.931 1.00 7.09 93 HIS A C 1
ATOM 715 O O . HIS A 1 114 ? 1.235 -10.797 -26.207 1.00 8.20 93 HIS A O 1
ATOM 722 N N . GLY A 1 115 ? 3.300 -9.993 -26.531 1.00 6.38 94 GLY A N 1
ATOM 723 C CA . GLY A 1 115 ? 2.962 -9.200 -27.701 1.00 6.68 94 GLY A CA 1
ATOM 724 C C . GLY A 1 115 ? 3.239 -9.841 -29.052 1.00 6.31 94 GLY A C 1
ATOM 725 O O . GLY A 1 115 ? 3.073 -9.186 -30.085 1.00 7.36 94 GLY A O 1
ATOM 726 N N . ILE A 1 116 ? 3.597 -11.138 -29.060 1.00 6.20 95 ILE A N 1
ATOM 727 C CA . ILE A 1 116 ? 4.047 -11.813 -30.266 1.00 7.45 95 ILE A CA 1
ATOM 728 C C . ILE A 1 116 ? 3.058 -11.774 -31.442 1.00 6.70 95 ILE A C 1
ATOM 729 O O . ILE A 1 116 ? 3.453 -11.718 -32.603 1.00 7.33 95 ILE A O 1
ATOM 734 N N . ASP A 1 117 ? 1.763 -11.785 -31.158 1.00 6.91 96 ASP A N 1
ATOM 735 C CA . ASP A 1 117 ? 0.773 -11.781 -32.244 1.00 6.96 96 ASP A CA 1
ATOM 736 C C . ASP A 1 117 ? 0.903 -10.558 -33.122 1.00 7.06 96 ASP A C 1
ATOM 737 O O . ASP A 1 117 ? 0.603 -10.611 -34.313 1.00 7.98 96 ASP A O 1
ATOM 742 N N . ASP A 1 118 ? 1.374 -9.439 -32.542 1.00 6.64 97 ASP A N 1
ATOM 743 C CA . ASP A 1 118 ? 1.458 -8.203 -33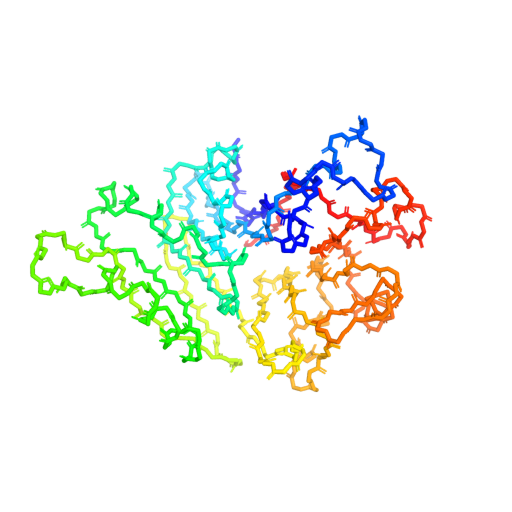.279 1.00 6.59 97 ASP A CA 1
ATOM 744 C C . ASP A 1 118 ? 2.548 -8.190 -34.360 1.00 7.46 97 ASP A C 1
ATOM 745 O O . ASP A 1 118 ? 2.592 -7.284 -35.177 1.00 9.86 97 ASP A O 1
ATOM 750 N N . LEU A 1 119 ? 3.360 -9.257 -34.447 1.00 6.42 98 LEU A N 1
ATOM 751 C CA . LEU A 1 119 ? 4.239 -9.430 -35.578 1.00 6.54 98 LEU A CA 1
ATOM 752 C C . LEU A 1 119 ? 3.502 -9.613 -36.907 1.00 6.83 98 LEU A C 1
ATOM 753 O O . LEU A 1 119 ? 4.103 -9.441 -37.976 1.00 7.94 98 LEU A O 1
ATOM 758 N N . ARG A 1 120 ? 2.218 -9.994 -36.872 1.00 7.45 99 ARG A N 1
ATOM 759 C CA A ARG A 1 120 ? 1.586 -10.424 -38.112 0.50 7.74 99 ARG A CA 1
ATOM 760 C CA B ARG A 1 120 ? 1.452 -10.373 -38.068 0.50 8.25 99 ARG A CA 1
ATOM 761 C C . ARG A 1 120 ? 1.498 -9.324 -39.174 1.00 7.46 99 ARG A C 1
ATOM 762 O O . ARG A 1 120 ? 1.587 -9.647 -40.341 1.00 9.20 99 ARG A O 1
ATOM 777 N N . THR A 1 121 ? 1.354 -8.052 -38.813 1.00 8.07 100 THR A N 1
ATOM 778 C CA . THR A 1 121 ? 1.356 -7.005 -39.825 1.00 8.05 100 THR A CA 1
ATOM 779 C C . THR A 1 121 ? 2.590 -6.995 -40.691 1.00 7.76 100 THR A C 1
ATOM 780 O O . THR A 1 121 ? 2.513 -6.822 -41.913 1.00 8.87 100 THR A O 1
ATOM 784 N N . TYR A 1 122 ? 3.741 -7.215 -40.078 1.00 8.25 101 TYR A N 1
ATOM 785 C CA . TYR A 1 122 ? 4.987 -7.223 -40.844 1.00 8.46 101 TYR A CA 1
ATOM 786 C C . TYR A 1 122 ? 5.085 -8.378 -41.810 1.00 8.88 101 TYR A C 1
ATOM 787 O O . TYR A 1 122 ? 5.727 -8.280 -42.858 1.00 9.57 101 TYR A O 1
ATOM 796 N N . VAL A 1 123 ? 4.458 -9.497 -41.460 1.00 10.24 102 VAL A N 1
ATOM 797 C CA . VAL A 1 123 ? 4.440 -10.692 -42.340 1.00 10.70 102 VAL A CA 1
ATOM 798 C C . VAL A 1 123 ? 3.701 -10.364 -43.608 1.00 11.27 102 VAL A C 1
ATOM 799 O O . VAL A 1 123 ? 4.137 -10.698 -44.716 1.00 11.84 102 VAL A O 1
ATOM 803 N N . VAL A 1 124 ? 2.605 -9.622 -43.477 1.00 11.19 103 VAL A N 1
ATOM 804 C CA . VAL A 1 124 ? 1.886 -9.152 -44.661 1.00 12.72 103 VAL A CA 1
ATOM 805 C C . VAL A 1 124 ? 2.764 -8.188 -45.477 1.00 12.55 103 VAL A C 1
ATOM 806 O O . VAL A 1 124 ? 2.915 -8.322 -46.685 1.00 15.46 103 VAL A O 1
ATOM 810 N N . ASP A 1 125 ? 3.383 -7.214 -44.825 1.00 11.72 104 ASP A N 1
ATOM 811 C CA . ASP A 1 125 ? 4.188 -6.217 -45.515 1.00 12.01 104 ASP A CA 1
ATOM 812 C C . ASP A 1 125 ? 5.387 -6.856 -46.208 1.00 12.29 104 ASP A C 1
ATOM 813 O O . ASP A 1 125 ? 5.753 -6.449 -47.330 1.00 14.44 104 ASP A O 1
ATOM 818 N N . ASN A 1 126 ? 6.039 -7.814 -45.564 1.00 10.71 105 ASN A N 1
ATOM 819 C CA . ASN A 1 126 ? 7.268 -8.413 -46.063 1.00 11.26 105 ASN A CA 1
ATOM 820 C C . ASN A 1 126 ? 7.004 -9.529 -47.089 1.00 12.50 105 ASN A C 1
ATOM 821 O O . ASN A 1 126 ? 7.914 -9.934 -47.818 1.00 14.59 105 ASN A O 1
ATOM 826 N N . GLY A 1 127 ? 5.799 -10.090 -47.083 1.00 12.76 106 GLY A N 1
ATOM 827 C CA . GLY A 1 127 ? 5.441 -11.196 -47.976 1.00 14.18 106 GLY A CA 1
ATOM 828 C C . GLY A 1 127 ? 6.112 -12.492 -47.604 1.00 13.86 106 GLY A C 1
ATOM 829 O O . GLY A 1 127 ? 6.217 -13.398 -48.447 1.00 17.19 106 GLY A O 1
ATOM 830 N N . ARG A 1 128 ? 6.536 -12.623 -46.344 1.00 13.30 107 ARG A N 1
ATOM 831 C CA A ARG A 1 128 ? 7.165 -13.832 -45.872 0.50 13.69 107 ARG A CA 1
ATOM 832 C CA B ARG A 1 128 ? 7.168 -13.833 -45.871 0.50 13.84 107 ARG A CA 1
ATOM 833 C C . ARG A 1 128 ? 7.048 -13.932 -44.367 1.00 11.91 107 ARG A C 1
ATOM 834 O O . ARG A 1 128 ? 6.871 -12.909 -43.681 1.00 11.74 107 ARG A O 1
ATOM 849 N N . LEU A 1 129 ? 7.146 -15.148 -43.874 1.00 10.90 108 LEU A N 1
ATOM 850 C CA . LEU A 1 129 ? 7.092 -15.404 -42.452 1.00 10.02 108 LEU A CA 1
ATOM 851 C C . LEU A 1 129 ? 8.113 -14.541 -41.706 1.00 9.51 108 LEU A C 1
ATOM 852 O O . LEU A 1 129 ? 9.209 -14.269 -42.206 1.00 10.16 108 LEU A O 1
ATOM 857 N N . MET A 1 130 ? 7.785 -14.155 -40.461 1.00 8.64 109 MET A N 1
ATOM 858 C CA . MET A 1 130 ? 8.710 -13.390 -39.648 1.00 7.94 109 MET A CA 1
ATOM 859 C C . MET A 1 130 ? 9.727 -14.323 -39.024 1.00 8.20 109 MET A C 1
ATOM 860 O O . MET A 1 130 ? 9.379 -15.271 -38.309 1.00 9.01 109 MET A O 1
ATOM 865 N N . ASP A 1 131 ? 10.992 -14.027 -39.275 1.00 8.10 110 ASP A N 1
ATOM 866 C CA . ASP A 1 131 ? 12.080 -14.787 -38.662 1.00 8.19 110 ASP A CA 1
ATOM 867 C C . ASP A 1 131 ? 12.227 -14.436 -37.195 1.00 7.63 110 ASP A C 1
ATOM 868 O O . ASP A 1 131 ? 12.337 -13.239 -36.844 1.00 8.49 110 ASP A O 1
ATOM 873 N N . VAL A 1 132 ? 12.181 -15.474 -36.365 1.00 7.03 111 VAL A N 1
ATOM 874 C CA . VAL A 1 132 ? 12.334 -15.308 -34.917 1.00 6.99 111 VAL A CA 1
ATOM 875 C C . VAL A 1 132 ? 13.461 -16.211 -34.463 1.00 6.71 111 VAL A C 1
ATOM 876 O O . VAL A 1 132 ? 13.682 -17.311 -35.009 1.00 8.45 111 VAL A O 1
ATOM 880 N N . TYR A 1 133 ? 14.173 -15.749 -33.441 1.00 7.20 112 TYR A N 1
ATOM 881 C CA . TYR A 1 133 ? 15.361 -16.416 -32.947 1.00 6.90 112 TYR A CA 1
ATOM 882 C C . TYR A 1 133 ? 15.212 -16.650 -31.457 1.00 6.82 112 TYR A C 1
ATOM 883 O O . TYR A 1 133 ? 14.942 -15.732 -30.694 1.00 7.50 112 TYR A O 1
ATOM 892 N N . ALA A 1 134 ? 15.407 -17.896 -31.036 1.00 6.85 113 ALA A N 1
ATOM 893 C CA . ALA A 1 134 ? 15.164 -18.258 -29.638 1.00 7.08 113 ALA A CA 1
ATOM 894 C C . ALA A 1 134 ? 15.949 -19.522 -29.313 1.00 6.63 113 ALA A C 1
ATOM 895 O O . ALA A 1 134 ? 16.205 -20.352 -30.173 1.00 7.91 113 ALA A O 1
ATOM 897 N N . ASN A 1 135 ? 16.373 -19.643 -28.061 1.00 6.88 114 ASN A N 1
ATOM 898 C CA . ASN A 1 135 ? 16.972 -20.884 -27.576 1.00 7.34 114 ASN A CA 1
ATOM 899 C C . ASN A 1 135 ? 15.909 -21.970 -27.434 1.00 7.38 114 ASN A C 1
ATOM 900 O O . ASN A 1 135 ? 14.713 -21.725 -27.550 1.00 7.60 114 ASN A O 1
ATOM 905 N N . ARG A 1 136 ? 16.361 -23.177 -27.144 1.00 8.60 115 ARG A N 1
ATOM 906 C CA A ARG A 1 136 ? 15.387 -24.290 -27.068 0.50 9.36 115 ARG A CA 1
ATOM 907 C CA B ARG A 1 136 ? 15.415 -24.2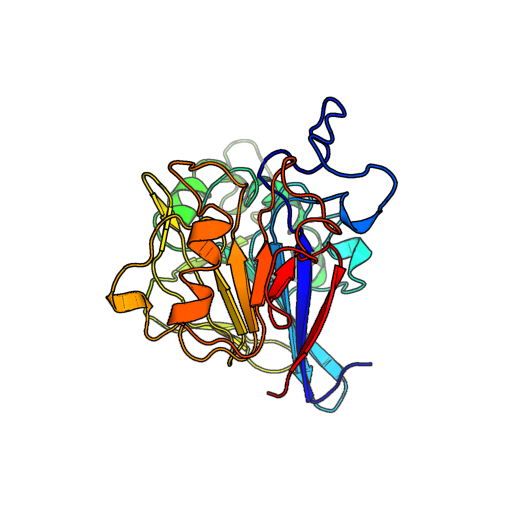94 -27.048 0.50 9.73 115 ARG A CA 1
ATOM 908 C C . ARG A 1 136 ? 14.344 -24.088 -25.984 1.00 9.76 115 ARG A C 1
ATOM 909 O O . ARG A 1 136 ? 13.162 -24.332 -26.216 1.00 9.96 115 ARG A O 1
ATOM 924 N N . LEU A 1 137 ? 14.770 -23.646 -24.798 1.00 9.60 116 LEU A N 1
ATOM 925 C CA . LEU A 1 137 ? 13.803 -23.391 -23.710 1.00 11.49 116 LEU A CA 1
ATOM 926 C C . LEU A 1 137 ? 12.712 -22.426 -24.143 1.00 10.50 116 LEU A C 1
ATOM 927 O O . LEU A 1 137 ? 11.544 -22.604 -23.863 1.00 12.57 116 LEU A O 1
ATOM 932 N N . THR A 1 138 ? 13.146 -21.344 -24.727 1.00 8.21 117 THR A N 1
ATOM 933 C CA . THR A 1 138 ? 12.217 -20.282 -25.118 1.00 8.46 117 THR A CA 1
ATOM 934 C 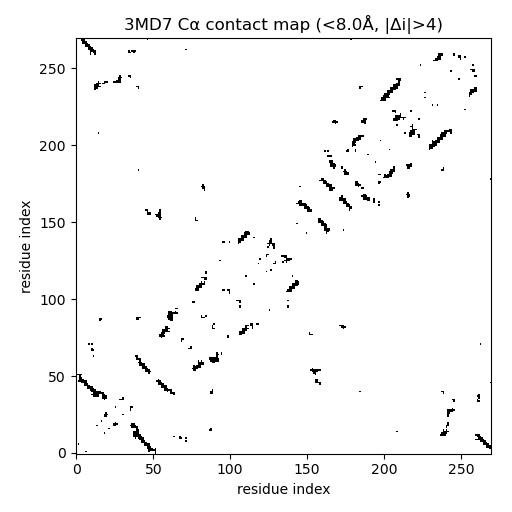C . THR A 1 138 ? 11.295 -20.763 -26.240 1.00 8.91 117 THR A C 1
ATOM 935 O O . THR A 1 138 ? 10.067 -20.582 -26.205 1.00 10.04 117 THR A O 1
ATOM 939 N N . ARG A 1 139 ? 11.900 -21.383 -27.244 1.00 9.51 118 ARG A N 1
ATOM 940 C CA . ARG A 1 139 ? 11.146 -21.891 -28.421 1.00 11.77 118 ARG A CA 1
ATOM 941 C C . ARG A 1 139 ? 10.074 -22.896 -27.955 1.00 12.33 118 ARG A C 1
ATOM 942 O O . ARG A 1 139 ? 8.917 -22.873 -28.383 1.00 14.57 118 ARG A O 1
ATOM 950 N N . ASN A 1 140 ? 10.451 -23.796 -27.054 1.00 14.31 119 ASN A N 1
ATOM 951 C CA . ASN A 1 140 ? 9.559 -24.872 -26.688 1.00 17.64 119 ASN A CA 1
ATOM 952 C C . ASN A 1 140 ? 8.347 -24.249 -25.909 1.00 15.99 119 ASN A C 1
ATOM 953 O O . ASN A 1 140 ? 7.192 -24.664 -26.124 1.00 19.33 119 ASN A O 1
ATOM 958 N N . ARG A 1 141 ? 8.564 -23.190 -25.101 1.00 16.96 120 ARG A N 1
ATOM 959 C CA . ARG A 1 141 ? 7.486 -22.419 -24.421 1.00 16.10 120 ARG A CA 1
ATOM 960 C C . ARG A 1 141 ? 6.621 -21.626 -25.436 1.00 15.13 120 ARG A C 1
ATOM 961 O O . ARG A 1 141 ? 5.364 -21.586 -25.382 1.00 18.10 120 ARG A O 1
ATOM 963 N N . LEU A 1 142 ? 7.240 -21.007 -26.429 1.00 12.11 121 LEU A N 1
ATOM 964 C CA . LEU A 1 142 ? 6.488 -20.338 -27.503 1.00 11.43 121 LEU A CA 1
ATOM 965 C C . LEU A 1 142 ? 5.594 -21.279 -28.293 1.00 12.05 121 LEU A C 1
ATOM 966 O O . LEU A 1 142 ? 4.473 -20.932 -28.682 1.00 12.75 121 LEU A O 1
ATOM 971 N N . TYR A 1 143 ? 6.083 -22.467 -28.576 1.00 12.02 122 TYR A N 1
ATOM 972 C CA A TYR A 1 143 ? 5.280 -23.436 -29.295 0.30 13.83 122 TYR A CA 1
ATOM 973 C CA B TYR A 1 143 ? 5.246 -23.458 -29.237 0.70 13.37 122 TYR A CA 1
ATOM 974 C C . TYR A 1 143 ? 4.047 -23.866 -28.417 1.00 15.98 122 TYR A C 1
ATOM 975 O O . TYR A 1 143 ? 2.999 -24.143 -28.961 1.00 17.86 122 TYR A O 1
ATOM 992 N N . ASP A 1 144 ? 4.201 -23.898 -27.0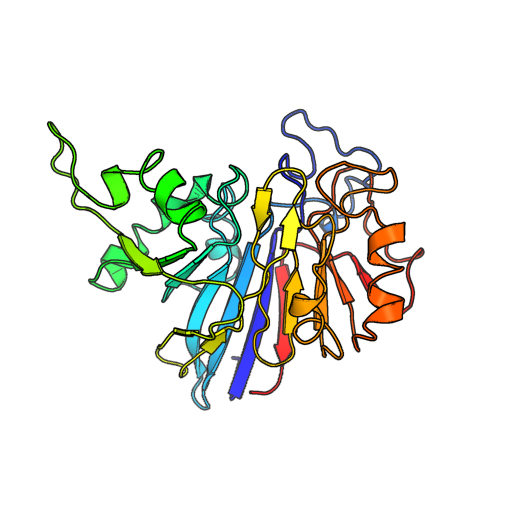83 1.00 17.98 123 ASP A N 1
ATOM 993 C CA . ASP A 1 144 ? 3.068 -24.221 -26.151 1.00 19.71 123 ASP A CA 1
ATOM 994 C C . ASP A 1 144 ? 2.049 -23.140 -26.066 1.00 18.83 123 ASP A C 1
ATOM 995 O O . ASP A 1 144 ? 0.830 -23.457 -25.971 1.00 22.22 123 ASP A O 1
ATOM 1000 N N A THR A 1 145 ? 2.474 -21.882 -25.954 0.50 18.10 124 THR A N 1
ATOM 1001 N N B THR A 1 145 ? 2.443 -21.912 -26.014 0.50 18.33 124 THR A N 1
ATOM 1002 C CA A THR A 1 145 ? 1.582 -20.728 -25.721 0.50 17.45 124 THR A CA 1
ATOM 1003 C CA B THR A 1 145 ? 1.513 -20.887 -25.711 0.50 18.33 124 THR A CA 1
ATOM 1004 C C A THR A 1 145 ? 1.005 -20.261 -26.972 0.50 16.16 124 THR A C 1
ATOM 1005 C C B THR A 1 145 ? 1.012 -20.259 -26.956 0.50 16.58 124 THR A C 1
ATOM 1006 O O A THR A 1 145 ? -0.139 -19.861 -26.990 0.50 17.92 124 THR A O 1
ATOM 1007 O O B THR A 1 145 ? -0.094 -19.767 -26.958 0.50 18.16 124 THR A O 1
ATOM 1014 N N . PHE A 1 146 ? 1.812 -20.285 -28.033 1.00 14.00 125 PHE A N 1
ATOM 1015 C CA . PHE A 1 146 ? 1.495 -19.607 -29.233 1.00 13.32 125 PHE A CA 1
ATOM 1016 C C . PHE A 1 146 ? 1.635 -20.510 -30.453 1.00 12.01 125 PHE A C 1
ATOM 1017 O O . PHE A 1 146 ? 2.069 -20.078 -31.529 1.00 11.72 125 PHE A O 1
ATOM 1025 N N . GLY A 1 147 ? 1.229 -21.748 -30.323 1.00 11.87 126 GLY A N 1
ATOM 1026 C CA . GLY A 1 147 ? 1.413 -22.720 -31.385 1.00 11.52 126 GLY A CA 1
ATOM 1027 C C . GLY A 1 147 ? 0.790 -22.269 -32.686 1.00 11.00 126 GLY A C 1
ATOM 1028 O O . GLY A 1 147 ? 1.359 -22.545 -33.734 1.00 10.91 126 GLY A O 1
ATOM 1029 N N . TYR A 1 148 ? -0.346 -21.581 -32.633 1.00 10.29 127 TYR A N 1
ATOM 1030 C CA . TYR A 1 148 ? -1.029 -21.115 -33.823 1.00 10.80 127 TYR A CA 1
ATOM 1031 C C . TYR A 1 148 ? -0.185 -20.156 -34.655 1.00 9.60 127 TYR A C 1
ATOM 1032 O O . TYR A 1 148 ? -0.460 -19.974 -35.856 1.00 10.28 127 TYR A O 1
ATOM 1041 N N . CYS A 1 149 ? 0.852 -19.561 -34.057 1.00 9.96 128 CYS A N 1
ATOM 1042 C CA . CYS A 1 149 ? 1.753 -18.707 -34.840 1.00 9.96 128 CYS A CA 1
ATOM 1043 C C . CYS A 1 149 ? 2.732 -19.503 -35.717 1.00 10.17 128 CYS A C 1
ATOM 1044 O O . CYS A 1 149 ? 3.325 -18.939 -36.638 1.00 11.34 128 CYS A O 1
ATOM 1047 N N . PHE A 1 150 ? 2.876 -20.806 -35.402 1.00 10.65 129 PHE A N 1
ATOM 1048 C CA . PHE A 1 150 ? 3.827 -21.670 -36.099 1.00 11.01 129 PHE A CA 1
ATOM 1049 C C . PHE A 1 150 ? 3.127 -22.648 -37.023 1.00 11.68 129 PHE A C 1
ATOM 1050 O O . PHE A 1 150 ? 3.709 -22.990 -38.071 1.00 13.29 129 PHE A O 1
ATOM 1058 N N . GLU A 1 151 ? 1.931 -23.130 -36.650 1.00 11.46 130 GLU A N 1
ATOM 1059 C CA . GLU A 1 151 ? 1.209 -24.193 -37.337 1.00 13.41 130 GLU A CA 1
ATOM 1060 C C . GLU A 1 151 ? -0.270 -23.941 -37.138 1.00 13.52 130 GLU A C 1
ATOM 1061 O O . GLU A 1 151 ? -0.741 -23.706 -36.020 1.00 13.31 130 GLU A O 1
ATOM 1067 N N . THR A 1 152 ? -1.048 -24.037 -38.208 1.00 13.59 131 THR A N 1
ATOM 1068 C CA . THR A 1 152 ? -2.496 -23.859 -38.103 1.00 12.75 131 THR A CA 1
ATOM 1069 C C . THR A 1 152 ? -3.112 -24.998 -37.350 1.00 13.11 131 THR A C 1
ATOM 1070 O O . THR A 1 152 ? -2.906 -26.165 -37.715 1.00 15.66 131 THR A O 1
ATOM 1074 N N . PRO A 1 153 ? -3.877 -24.706 -36.268 1.00 13.87 132 PRO A N 1
ATOM 1075 C CA . PRO A 1 153 ? -4.502 -25.790 -35.500 1.00 15.20 132 PRO A CA 1
ATOM 1076 C C . PRO A 1 153 ? -5.762 -26.318 -36.173 1.00 14.94 132 PRO A C 1
ATOM 1077 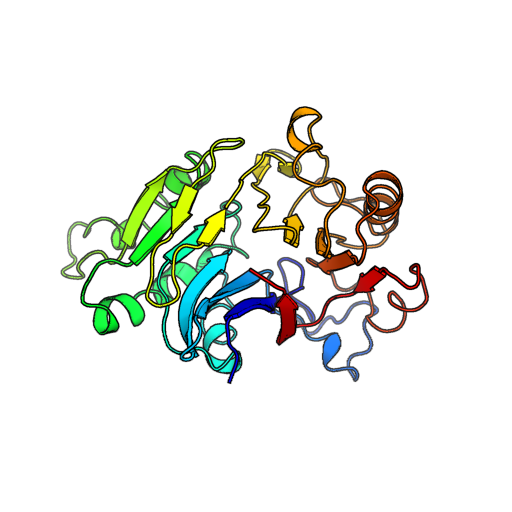O O . PRO A 1 153 ? -6.339 -25.702 -37.084 1.00 15.66 132 PRO A O 1
ATOM 1081 N N . VAL A 1 154 ? -6.222 -27.449 -35.669 1.00 17.02 133 VAL A N 1
ATOM 1082 C CA . VAL A 1 154 ? -7.503 -28.030 -36.083 1.00 17.84 133 VAL A CA 1
ATOM 1083 C C . VAL A 1 154 ? -8.586 -26.961 -35.926 1.00 18.63 133 VAL A C 1
ATOM 1084 O O . VAL A 1 154 ? -8.589 -26.243 -34.935 1.00 19.72 133 VAL A O 1
ATOM 1088 N N . GLY A 1 155 ? -9.442 -26.803 -36.933 1.00 19.57 134 GLY A N 1
ATOM 1089 C CA . GLY A 1 155 ? -10.567 -25.866 -36.822 1.00 20.93 134 GLY A CA 1
ATOM 1090 C C . GLY A 1 155 ? -10.255 -24.425 -37.168 1.00 20.57 134 GLY A C 1
ATOM 1091 O O . GLY A 1 155 ? -11.158 -23.547 -37.016 1.00 24.74 134 GLY A O 1
ATOM 1092 N N . SER A 1 156 ? -9.026 -24.137 -37.645 1.00 18.21 135 SER A N 1
ATOM 1093 C CA . SER A 1 156 ? -8.674 -22.776 -38.046 1.00 17.09 135 SER A CA 1
ATOM 1094 C C . SER A 1 156 ? -8.256 -22.688 -39.508 1.00 18.20 135 SER A C 1
ATOM 1095 O O . SER A 1 156 ? -7.786 -23.675 -40.100 1.00 20.27 135 SER A O 1
ATOM 1098 N N . SER A 1 157 ? -8.411 -21.497 -40.066 1.00 20.05 136 SER A N 1
ATOM 1099 C CA . SER A 1 157 ? -7.868 -21.205 -41.387 1.00 21.29 136 SER A CA 1
ATOM 1100 C C . SER A 1 157 ? -6.789 -20.137 -41.353 1.00 20.45 136 SER A C 1
ATOM 1101 O O . SER A 1 157 ? -6.333 -19.700 -42.404 1.00 24.12 136 SER A O 1
ATOM 1104 N N . TYR A 1 158 ? -6.328 -19.735 -40.172 1.00 17.93 137 TYR A N 1
ATOM 1105 C CA . TYR A 1 158 ? -5.286 -18.718 -40.050 1.00 16.35 137 TYR A CA 1
ATOM 1106 C C . TYR A 1 158 ? -3.934 -19.355 -40.390 1.00 14.85 137 TYR A C 1
ATOM 1107 O O . TYR A 1 158 ? -3.516 -20.292 -39.706 1.00 14.14 137 TYR A O 1
ATOM 1116 N N . PRO A 1 159 ? -3.254 -18.871 -41.436 1.00 16.05 138 PRO A N 1
ATOM 1117 C CA . PRO A 1 159 ? -1.904 -19.370 -41.711 1.00 16.01 138 PRO A CA 1
ATOM 1118 C C . PRO A 1 159 ? -0.945 -19.014 -40.543 1.00 15.31 138 PRO A C 1
ATOM 1119 O O . PRO A 1 159 ? -1.156 -18.030 -39.817 1.00 15.53 138 PRO A O 1
ATOM 1123 N N . PRO A 1 160 ? 0.115 -19.789 -40.380 1.00 15.21 139 PRO A N 1
ATOM 1124 C CA . PRO A 1 160 ? 1.174 -19.361 -39.455 1.00 15.07 139 PRO A CA 1
ATOM 1125 C C . PRO A 1 160 ? 1.871 -18.106 -39.897 1.00 13.95 139 PRO A C 1
ATOM 1126 O O . PRO A 1 160 ? 1.749 -17.704 -41.068 1.00 15.31 139 PRO A O 1
ATOM 1130 N N . ILE A 1 161 ? 2.556 -17.471 -38.966 1.00 11.98 140 ILE A N 1
ATOM 1131 C CA . ILE A 1 161 ? 3.236 -16.224 -39.231 1.00 11.43 140 ILE A CA 1
ATOM 1132 C C . ILE A 1 161 ? 4.719 -16.202 -38.924 1.00 10.02 140 ILE A C 1
ATOM 1133 O O . ILE A 1 161 ? 5.386 -15.259 -39.351 1.00 11.18 140 ILE A O 1
ATOM 1138 N N . LEU A 1 162 ? 5.263 -17.218 -38.219 1.00 9.50 141 LEU A N 1
ATOM 1139 C CA . LEU A 1 162 ? 6.651 -17.188 -37.742 1.00 9.47 141 LEU A CA 1
ATOM 1140 C C . LEU A 1 162 ? 7.486 -18.322 -38.336 1.00 9.55 141 LEU A C 1
ATOM 1141 O O . LEU A 1 162 ? 6.966 -19.401 -38.594 1.00 10.86 141 LEU A O 1
ATOM 1146 N N . SER A 1 163 ? 8.771 -18.035 -38.542 1.00 9.57 142 SER A N 1
ATOM 1147 C CA . SER A 1 163 ? 9.807 -18.978 -38.946 1.00 10.73 142 SER A CA 1
ATOM 1148 C C . SER A 1 163 ? 10.904 -18.971 -37.885 1.00 9.91 142 SER A C 1
ATOM 1149 O O . SER A 1 163 ? 11.506 -17.976 -37.642 1.00 9.72 142 SER A O 1
ATOM 1152 N N . MET A 1 164 ? 11.080 -20.099 -37.234 1.00 9.89 143 MET A N 1
ATOM 1153 C CA . MET A 1 164 ? 11.934 -20.241 -36.055 1.00 9.89 143 MET A CA 1
ATOM 1154 C C . MET A 1 164 ? 13.375 -20.574 -36.411 1.00 9.43 143 MET A C 1
ATOM 1155 O O . MET A 1 164 ? 13.629 -21.449 -37.238 1.00 12.92 143 MET A O 1
ATOM 1160 N N . HIS A 1 165 ? 14.307 -19.945 -35.715 1.00 8.75 144 HIS A N 1
ATOM 1161 C CA . HIS A 1 165 ? 15.731 -20.184 -35.834 1.00 8.77 144 HIS A CA 1
ATOM 1162 C C . HIS A 1 165 ? 16.288 -20.391 -34.436 1.00 8.48 144 HIS A C 1
ATOM 1163 O O . HIS A 1 165 ? 15.991 -19.629 -33.498 1.00 10.22 144 HIS A O 1
ATOM 1170 N N . ASP A 1 166 ? 17.153 -21.392 -34.264 1.00 8.52 145 ASP A N 1
ATOM 1171 C CA . ASP A 1 166 ? 17.810 -21.634 -33.005 1.00 8.15 145 ASP A CA 1
ATOM 1172 C C . ASP A 1 166 ? 18.932 -20.708 -32.732 1.00 8.57 145 ASP A C 1
ATOM 1173 O O . ASP A 1 166 ? 19.748 -20.441 -33.655 1.00 12.32 145 ASP A O 1
ATOM 1178 N N . ILE A 1 167 ? 19.053 -20.286 -31.469 1.00 7.59 146 ILE A N 1
ATOM 1179 C CA . ILE A 1 167 ? 20.234 -19.592 -30.977 1.00 8.13 146 ILE A CA 1
ATOM 1180 C C . ILE A 1 167 ? 20.681 -20.260 -29.669 1.00 8.26 146 ILE A C 1
ATOM 1181 O O . ILE A 1 167 ? 19.906 -20.916 -28.974 1.00 9.98 146 ILE A O 1
ATOM 1186 N N . ALA A 1 168 ? 21.952 -20.094 -29.368 1.00 9.36 147 ALA A N 1
ATOM 1187 C CA . ALA A 1 168 ? 22.490 -20.671 -28.161 1.00 9.95 147 ALA A CA 1
ATOM 1188 C C . ALA A 1 168 ? 23.671 -19.850 -27.672 1.00 9.56 147 ALA A C 1
ATOM 1189 O O . ALA A 1 168 ? 24.400 -19.258 -28.470 1.00 10.15 147 ALA A O 1
ATOM 1191 N N . PRO A 1 169 ? 23.882 -19.831 -26.361 1.00 10.60 148 PRO A N 1
ATOM 1192 C CA . PRO A 1 169 ? 25.038 -19.129 -25.878 1.00 11.29 148 PRO A CA 1
ATOM 1193 C C . PRO A 1 169 ? 26.352 -19.489 -26.574 1.00 11.13 148 PRO A C 1
ATOM 1194 O O . PRO A 1 169 ? 26.633 -20.657 -26.829 1.00 14.56 148 PRO A O 1
ATOM 1198 N N . GLU A 1 170 ? 27.157 -18.475 -26.768 1.00 10.20 149 GLU A N 1
ATOM 1199 C CA . GLU A 1 170 ? 28.491 -18.574 -27.305 1.00 11.25 149 GLU A CA 1
ATOM 1200 C C . GLU A 1 170 ? 28.555 -18.967 -28.790 1.00 11.44 149 GLU A C 1
ATOM 1201 O O . GLU A 1 170 ? 29.599 -19.281 -29.292 1.00 15.67 149 GLU A O 1
ATOM 1207 N N . THR A 1 171 ? 27.446 -18.856 -29.506 1.00 10.74 150 THR A N 1
ATOM 1208 C CA . THR A 1 171 ? 27.356 -19.135 -30.932 1.00 11.18 150 THR A CA 1
ATOM 1209 C C . THR A 1 171 ? 26.858 -17.848 -31.617 1.00 10.33 150 THR A C 1
ATOM 1210 O O . THR A 1 171 ? 25.654 -17.592 -31.604 1.00 11.89 150 THR A O 1
ATOM 1214 N N . PRO A 1 172 ? 27.739 -17.061 -32.258 1.00 9.24 151 PRO A N 1
ATOM 1215 C CA . PRO A 1 172 ? 27.250 -15.867 -32.898 1.00 9.46 151 PRO A CA 1
ATOM 1216 C C . PRO A 1 172 ? 26.288 -16.168 -34.035 1.00 9.20 151 PRO A C 1
ATOM 1217 O O . PRO A 1 172 ? 26.396 -17.221 -34.674 1.00 11.43 151 PRO A O 1
ATOM 1221 N N . PHE A 1 173 ? 25.372 -15.244 -34.292 1.00 9.09 152 PHE A N 1
ATOM 1222 C CA . PHE A 1 173 ? 24.459 -15.361 -35.427 1.00 9.30 152 PHE A CA 1
ATOM 1223 C C . PHE A 1 173 ? 24.250 -13.993 -36.033 1.00 8.97 152 PHE A C 1
ATOM 1224 O O . PHE A 1 173 ? 24.383 -12.965 -35.351 1.00 9.19 152 PHE A O 1
ATOM 1232 N N . SER A 1 174 ? 23.928 -13.972 -37.336 1.00 10.09 153 SER A N 1
ATOM 1233 C CA . SER A 1 174 ? 23.752 -12.725 -38.025 1.00 10.95 153 SER A CA 1
ATOM 1234 C C . SER A 1 174 ? 22.370 -12.648 -38.656 1.00 10.84 153 SER A C 1
ATOM 1235 O O . SER A 1 174 ? 21.885 -13.664 -39.219 1.00 13.26 153 SER A O 1
ATOM 1238 N N . ILE A 1 175 ? 21.778 -11.475 -38.620 1.00 9.07 154 ILE A N 1
ATOM 1239 C CA . ILE A 1 175 ? 20.520 -11.221 -39.264 1.00 9.50 154 ILE A CA 1
ATOM 1240 C C . ILE A 1 175 ? 20.758 -10.268 -40.426 1.00 9.11 154 ILE A C 1
ATOM 1241 O O . ILE A 1 175 ? 21.352 -9.210 -40.247 1.00 9.79 154 ILE A O 1
ATOM 1246 N N . GLU A 1 176 ? 20.311 -10.673 -41.612 1.00 10.54 155 GLU A N 1
ATOM 1247 C CA . GLU A 1 176 ? 20.491 -9.890 -42.847 1.00 11.81 155 GLU A CA 1
ATOM 1248 C C . GLU A 1 176 ? 19.329 -8.916 -43.039 1.00 12.26 155 GLU A C 1
ATOM 1249 O O . GLU A 1 176 ? 18.207 -9.151 -42.570 1.00 13.35 155 GLU A O 1
ATOM 1255 N N . GLY A 1 177 ? 19.594 -7.838 -43.738 1.00 11.37 156 GLY A N 1
ATOM 1256 C CA . GLY A 1 177 ? 18.554 -6.914 -44.151 1.00 10.53 156 GLY A CA 1
ATOM 1257 C C . GLY A 1 177 ? 19.141 -5.813 -44.995 1.00 9.44 156 GLY A C 1
ATOM 1258 O O . GLY A 1 177 ? 20.313 -5.790 -45.356 1.00 10.57 156 GLY A O 1
ATOM 1259 N N . ALA A 1 178 ? 18.294 -4.803 -45.246 1.00 9.51 157 ALA A N 1
ATOM 1260 C CA . ALA A 1 178 ? 18.603 -3.772 -46.220 1.00 9.48 157 ALA A CA 1
ATOM 1261 C C . ALA A 1 178 ? 19.795 -2.925 -45.839 1.00 8.75 157 ALA A C 1
ATOM 1262 O O . ALA A 1 178 ? 20.483 -2.408 -46.733 1.00 9.67 157 ALA A O 1
ATOM 1264 N N . GLY A 1 179 ? 20.046 -2.764 -44.532 1.00 8.05 158 GLY A N 1
ATOM 1265 C CA . GLY A 1 179 ? 21.178 -2.004 -44.063 1.00 7.91 158 GLY A CA 1
ATOM 1266 C C . GLY A 1 179 ? 22.470 -2.779 -43.889 1.00 9.21 158 GLY A C 1
ATOM 1267 O O . GLY A 1 179 ? 23.467 -2.219 -43.456 1.00 10.16 158 GLY A O 1
ATOM 1268 N N . GLY A 1 180 ? 22.470 -4.040 -44.266 1.00 9.11 159 GLY A N 1
ATOM 1269 C CA . GLY A 1 180 ? 23.559 -4.959 -43.996 1.00 10.18 159 GLY A CA 1
ATOM 1270 C C . GLY A 1 180 ? 23.306 -5.798 -42.754 1.00 9.88 159 GLY A C 1
ATOM 1271 O O . GLY A 1 180 ? 22.354 -5.616 -42.041 1.00 9.77 159 GLY A O 1
ATOM 1272 N N . ALA A 1 181 ? 24.157 -6.770 -42.537 1.00 10.65 160 ALA A N 1
ATOM 1273 C CA . ALA A 1 181 ? 23.996 -7.724 -41.461 1.00 10.08 160 ALA A CA 1
ATOM 1274 C C . ALA A 1 181 ? 24.237 -7.143 -40.100 1.00 10.05 160 ALA A C 1
ATOM 1275 O O . ALA A 1 181 ? 25.115 -6.294 -39.889 1.00 12.01 160 ALA A O 1
ATOM 1277 N N . ILE A 1 182 ? 23.451 -7.640 -39.138 1.00 8.97 161 ILE A N 1
ATOM 1278 C CA . ILE A 1 182 ? 23.683 -7.334 -37.731 1.00 9.09 161 ILE A CA 1
ATOM 1279 C C . ILE A 1 182 ? 24.091 -8.613 -37.025 1.00 9.00 161 ILE A C 1
ATOM 1280 O O . ILE A 1 182 ? 23.352 -9.591 -37.049 1.00 9.21 161 ILE A O 1
ATOM 1285 N N . ARG A 1 183 ? 25.299 -8.623 -36.468 1.00 9.17 162 ARG A N 1
ATOM 1286 C CA . ARG A 1 183 ? 25.882 -9.792 -35.796 1.00 9.45 162 ARG A CA 1
ATOM 1287 C C . ARG A 1 183 ? 25.647 -9.710 -34.283 1.00 9.08 162 ARG A C 1
ATOM 1288 O O . ARG A 1 183 ? 26.049 -8.774 -33.640 1.00 10.18 162 ARG A O 1
ATOM 1296 N N . PHE A 1 184 ? 24.962 -10.722 -33.785 1.00 8.44 163 PHE A N 1
ATOM 1297 C CA . PHE A 1 184 ? 24.661 -10.890 -32.382 1.00 7.80 163 PHE A CA 1
ATOM 1298 C C . PHE A 1 184 ? 25.580 -11.969 -31.797 1.00 7.39 163 PHE A C 1
ATOM 1299 O O . PHE A 1 184 ? 25.769 -13.034 -32.386 1.00 9.08 163 PHE A O 1
ATOM 1307 N N . GLU A 1 185 ? 26.041 -11.706 -30.586 1.00 7.70 164 GLU A N 1
ATOM 1308 C CA . GLU A 1 185 ? 26.821 -12.653 -29.786 1.00 8.63 164 GLU A CA 1
ATOM 1309 C C . GLU A 1 185 ? 26.052 -12.970 -28.506 1.00 7.69 164 GLU A C 1
ATOM 1310 O O . GLU A 1 185 ? 26.086 -12.211 -27.537 1.00 8.75 164 GLU A O 1
ATOM 1316 N N . PRO A 1 186 ? 25.311 -14.089 -28.516 1.00 7.69 165 PRO A N 1
ATOM 1317 C CA . PRO A 1 186 ? 24.497 -14.463 -27.351 1.00 7.55 165 PRO A CA 1
ATOM 1318 C C . PRO A 1 186 ? 25.379 -15.080 -26.256 1.00 7.68 165 PRO A C 1
ATOM 1319 O O . PRO A 1 186 ? 26.407 -15.731 -26.589 1.00 8.54 165 PRO A O 1
ATOM 1323 N N . PHE A 1 187 ? 24.911 -14.988 -25.021 1.00 7.79 166 PHE A N 1
ATOM 1324 C CA . PHE A 1 187 ? 25.597 -15.620 -23.912 1.00 9.00 166 PHE A CA 1
ATOM 1325 C C . PHE A 1 187 ? 24.583 -15.891 -22.800 1.00 7.99 166 PHE A C 1
ATOM 1326 O O . PHE A 1 187 ? 23.501 -15.312 -22.730 1.00 8.24 166 PHE A O 1
ATOM 1334 N N . SER A 1 188 ? 24.964 -16.838 -21.935 1.00 9.78 167 SER A N 1
ATOM 1335 C CA A SER A 1 188 ? 24.121 -17.293 -20.853 0.60 9.69 167 SER A CA 1
ATOM 1336 C CA B SER A 1 188 ? 24.130 -17.292 -20.816 0.40 10.13 167 SER A CA 1
ATOM 1337 C C . SER A 1 188 ? 24.067 -16.333 -19.668 1.00 9.40 167 SER A C 1
ATOM 1338 O O . SER A 1 188 ? 25.106 -15.759 -19.287 1.00 10.58 167 SER A O 1
ATOM 1343 N N . GLN A 1 189 ? 22.897 -16.186 -19.068 1.00 8.96 168 GLN A N 1
ATOM 1344 C CA . GLN A 1 189 ? 22.721 -15.473 -17.828 1.00 9.07 168 GLN A CA 1
ATOM 1345 C C . GLN A 1 189 ? 21.895 -16.379 -16.882 1.00 9.56 168 GLN A C 1
ATOM 1346 O O . GLN A 1 189 ? 20.972 -17.054 -17.328 1.00 10.44 168 GLN A O 1
ATOM 1352 N N . VAL A 1 190 ? 22.194 -16.321 -15.584 1.00 9.74 169 VAL A N 1
ATOM 1353 C CA . VAL A 1 190 ? 21.318 -16.923 -14.608 1.00 10.29 169 VAL A CA 1
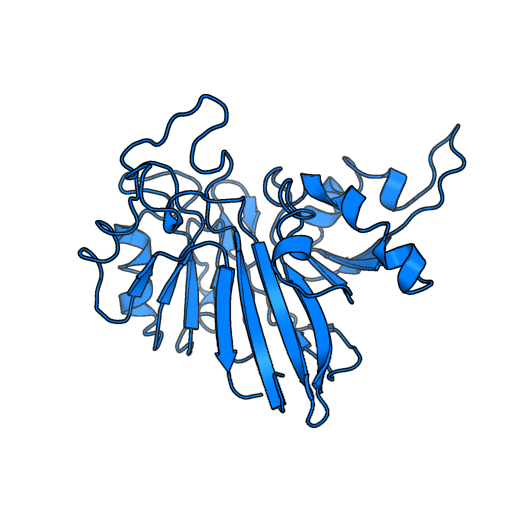ATOM 1354 C C . VAL A 1 190 ? 20.199 -15.932 -14.296 1.00 9.54 169 VAL A C 1
ATOM 1355 O O . VAL A 1 190 ? 20.478 -14.741 -14.117 1.00 10.25 169 VAL A O 1
ATOM 1359 N N . HIS A 1 191 ? 18.955 -16.372 -14.291 1.00 9.99 170 HIS A N 1
ATOM 1360 C CA . HIS A 1 191 ? 17.758 -15.566 -14.047 1.00 9.55 170 HIS A CA 1
ATOM 1361 C C . HIS A 1 191 ? 16.918 -16.290 -13.011 1.00 9.82 170 HIS A C 1
ATOM 1362 O O . HIS A 1 191 ? 15.936 -16.946 -13.328 1.00 10.80 170 HIS A O 1
ATOM 1369 N N . GLY A 1 192 ? 17.344 -16.249 -11.754 1.00 10.41 171 GLY A N 1
ATOM 1370 C CA . GLY A 1 192 ? 16.643 -17.032 -10.711 1.00 11.36 171 GLY A CA 1
ATOM 1371 C C . GLY A 1 192 ? 16.742 -18.526 -11.025 1.00 13.27 171 GLY A C 1
ATOM 1372 O O . GLY A 1 192 ? 17.845 -19.057 -11.110 1.00 16.26 171 GLY A O 1
ATOM 1373 N N . ASP A 1 193 ? 15.584 -19.135 -11.249 1.00 14.77 172 ASP A N 1
ATOM 1374 C CA A ASP A 1 193 ? 15.506 -20.575 -11.505 0.70 16.54 172 ASP A CA 1
ATOM 1375 C CA B ASP A 1 193 ? 15.403 -20.562 -11.527 0.30 14.87 172 ASP A CA 1
ATOM 1376 C C . ASP A 1 193 ? 15.601 -20.990 -12.988 1.00 15.49 172 ASP A C 1
ATOM 1377 O O . ASP A 1 193 ? 15.569 -22.205 -13.306 1.00 18.88 172 ASP A O 1
ATOM 1386 N N . ILE A 1 194 ? 15.794 -20.024 -13.894 1.00 14.21 173 ILE A N 1
ATOM 1387 C CA . ILE A 1 194 ? 15.982 -20.339 -15.314 1.00 13.90 173 ILE A CA 1
ATOM 1388 C C . ILE A 1 194 ? 17.160 -19.597 -15.891 1.00 13.25 173 ILE A C 1
ATOM 1389 O O . ILE A 1 194 ? 17.743 -18.719 -15.262 1.00 15.42 173 ILE A O 1
ATOM 1394 N N . GLU A 1 195 ? 17.497 -19.938 -17.119 1.00 12.26 174 GLU A N 1
ATOM 1395 C CA . GLU A 1 195 ? 18.507 -19.224 -17.913 1.00 12.32 174 GLU A CA 1
ATOM 1396 C C . GLU A 1 195 ? 17.815 -18.183 -18.795 1.00 11.01 174 GLU A C 1
ATOM 1397 O O . GLU A 1 195 ? 16.753 -18.435 -19.381 1.00 12.69 174 GLU A O 1
ATOM 1403 N N . SER A 1 196 ? 18.417 -17.005 -18.904 1.00 9.23 175 SER A N 1
ATOM 1404 C CA . SER A 1 196 ? 18.071 -16.029 -19.931 1.00 8.38 175 SER A CA 1
ATOM 1405 C C . SER A 1 196 ? 19.291 -15.761 -20.777 1.00 8.15 175 SER A C 1
ATOM 1406 O O . SER A 1 196 ? 20.411 -16.095 -20.422 1.00 9.66 175 SER A O 1
ATOM 1409 N N . LEU A 1 197 ? 19.064 -15.194 -21.958 1.00 7.34 176 LEU A N 1
ATOM 1410 C CA . LEU A 1 197 ? 20.151 -14.781 -22.856 1.00 6.91 176 LEU A CA 1
ATOM 1411 C C . LEU A 1 197 ? 20.432 -13.294 -22.744 1.00 6.80 176 LEU A C 1
ATOM 1412 O O . LEU A 1 197 ? 19.502 -12.479 -22.727 1.00 7.91 176 LEU A O 1
ATOM 1417 N N . GLY A 1 198 ? 21.715 -12.967 -22.750 1.00 7.31 177 GLY A N 1
ATOM 1418 C CA . GLY A 1 198 ? 22.185 -11.642 -23.049 1.00 7.35 177 GLY A CA 1
ATOM 1419 C C . GLY A 1 198 ? 22.809 -11.614 -24.424 1.00 6.76 177 GLY A C 1
ATOM 1420 O O . GLY A 1 198 ? 23.115 -12.668 -24.991 1.00 7.56 177 GLY A O 1
ATOM 1421 N N . PHE A 1 199 ? 22.994 -10.411 -24.978 1.00 6.77 178 PHE A N 1
ATOM 1422 C CA . PHE A 1 199 ? 23.560 -10.256 -26.313 1.00 7.22 178 PHE A CA 1
ATOM 1423 C C . PHE A 1 199 ? 24.518 -9.112 -26.357 1.00 7.30 178 PHE A C 1
ATOM 1424 O O . PHE A 1 199 ? 24.272 -8.039 -25.836 1.00 9.12 178 PHE A O 1
ATOM 1432 N N . ARG A 1 200 ? 25.626 -9.343 -27.069 1.00 8.02 179 ARG A N 1
ATOM 1433 C CA A ARG A 1 200 ? 26.537 -8.274 -27.502 0.50 8.65 179 ARG A CA 1
ATOM 1434 C CA B ARG A 1 200 ? 26.530 -8.271 -27.507 0.50 8.52 179 ARG A CA 1
ATOM 1435 C C . ARG A 1 200 ? 26.316 -8.044 -29.007 1.00 7.81 179 ARG A C 1
ATOM 1436 O O . ARG A 1 200 ? 26.285 -8.972 -29.820 1.00 8.54 179 ARG A O 1
ATOM 1451 N N . ILE A 1 201 ? 26.170 -6.773 -29.354 1.00 7.67 180 ILE A N 1
ATOM 1452 C CA . ILE A 1 201 ? 26.015 -6.310 -30.728 1.00 8.46 180 ILE A CA 1
ATOM 1453 C C . ILE A 1 201 ? 27.040 -5.207 -30.934 1.00 8.60 180 ILE A C 1
ATOM 1454 O O . ILE A 1 201 ? 26.860 -4.077 -30.533 1.00 9.34 180 ILE A O 1
ATOM 1459 N N . GLY A 1 202 ? 28.168 -5.592 -31.549 1.00 10.16 181 GLY A N 1
ATOM 1460 C CA . GLY A 1 202 ? 29.302 -4.682 -31.688 1.00 11.55 181 GLY A CA 1
ATOM 1461 C C . GLY A 1 202 ? 29.904 -4.437 -30.326 1.00 12.29 181 GLY A C 1
ATOM 1462 O O . GLY A 1 202 ? 30.410 -5.335 -29.674 1.00 14.84 181 GLY A O 1
ATOM 1463 N N . SER A 1 203 ? 29.828 -3.197 -29.851 1.00 13.08 182 SER A N 1
ATOM 1464 C CA A SER A 1 203 ? 30.293 -2.984 -28.432 0.50 13.38 182 SER A CA 1
ATOM 1465 C CA B SER A 1 203 ? 30.313 -2.773 -28.553 0.50 13.91 182 SER A CA 1
ATOM 1466 C C . SER A 1 203 ? 29.174 -2.386 -27.572 1.00 11.53 182 SER A C 1
ATOM 1467 O O . SER A 1 203 ? 29.416 -1.728 -26.583 1.00 11.89 182 SER A O 1
ATOM 1472 N N . VAL A 1 204 ? 27.956 -2.778 -27.894 1.00 9.33 183 VAL A N 1
ATOM 1473 C CA . VAL A 1 204 ? 26.778 -2.548 -27.080 1.00 8.46 183 VAL A CA 1
ATOM 1474 C C . VAL A 1 204 ? 26.321 -3.938 -26.538 1.00 7.86 183 VAL A C 1
ATOM 1475 O O . VAL A 1 204 ? 26.225 -4.885 -27.285 1.00 8.95 183 VAL A O 1
ATOM 1479 N N . VAL A 1 205 ? 26.057 -3.986 -25.230 1.00 7.44 184 VAL A N 1
ATOM 1480 C CA . VAL A 1 205 ? 25.698 -5.248 -24.559 1.00 7.83 184 VAL A CA 1
ATOM 1481 C C . VAL A 1 205 ? 24.345 -5.043 -23.888 1.00 7.36 184 VAL A C 1
ATOM 1482 O O . VAL A 1 205 ? 24.125 -4.028 -23.219 1.00 7.81 184 VAL A O 1
ATOM 1486 N N . TYR A 1 206 ? 23.480 -6.023 -24.038 1.00 6.84 185 TYR A N 1
ATOM 1487 C CA . TYR A 1 206 ? 22.113 -5.987 -23.476 1.00 6.60 185 TYR A CA 1
ATOM 1488 C C . TYR A 1 206 ? 21.928 -7.177 -22.526 1.00 7.05 185 TYR A C 1
ATOM 1489 O O . TYR A 1 206 ? 21.837 -8.356 -23.000 1.00 7.74 185 TYR A O 1
ATOM 1498 N N . CYS A 1 207 ? 21.776 -6.856 -21.247 1.00 7.08 186 CYS A N 1
ATOM 1499 C CA . CYS A 1 207 ? 21.708 -7.815 -20.139 1.00 7.23 186 CYS A CA 1
ATOM 1500 C C . CYS A 1 207 ? 20.492 -7.545 -19.262 1.00 7.37 186 CYS A C 1
ATOM 1501 O O . CYS A 1 207 ? 20.605 -6.867 -18.237 1.00 8.73 186 CYS A O 1
ATOM 1504 N N . THR A 1 208 ? 19.320 -8.040 -19.654 1.00 8.00 187 THR A N 1
ATOM 1505 C CA . THR A 1 208 ? 18.101 -7.909 -18.863 1.00 7.95 187 THR A CA 1
ATOM 1506 C C . THR A 1 208 ? 17.798 -9.273 -18.210 1.00 7.90 187 THR A C 1
ATOM 1507 O O . THR A 1 208 ? 18.181 -10.335 -18.701 1.00 8.61 187 THR A O 1
ATOM 1511 N N . ASP A 1 209 ? 17.052 -9.239 -17.107 1.00 7.11 188 ASP A N 1
ATOM 1512 C CA . ASP A 1 209 ? 16.534 -10.444 -16.484 1.00 7.54 188 ASP A CA 1
ATOM 1513 C C . ASP A 1 209 ? 17.681 -11.382 -16.108 1.00 7.69 188 ASP A C 1
ATOM 1514 O O . ASP A 1 209 ? 17.772 -12.536 -16.517 1.00 8.42 188 ASP A O 1
ATOM 1519 N N . VAL A 1 210 ? 18.542 -10.877 -15.256 1.00 8.29 189 VAL A N 1
ATOM 1520 C CA . VAL A 1 210 ? 19.761 -11.556 -14.865 1.00 8.12 189 VAL A CA 1
ATOM 1521 C C . VAL A 1 210 ? 20.024 -11.337 -13.383 1.00 8.56 189 VAL A C 1
ATOM 1522 O O . VAL A 1 210 ? 20.011 -10.206 -12.876 1.00 8.80 189 VAL A O 1
ATOM 1526 N N . SER A 1 211 ? 20.266 -12.444 -12.670 1.00 8.98 190 SER A N 1
ATOM 1527 C CA . SER A 1 211 ? 20.610 -12.425 -11.257 1.00 9.52 190 SER A CA 1
ATOM 1528 C C . SER A 1 211 ? 22.073 -12.815 -10.996 1.00 10.03 190 SER A C 1
ATOM 1529 O O . SER A 1 211 ? 22.533 -12.641 -9.867 1.00 11.89 190 SER A O 1
ATOM 1532 N N . ALA A 1 212 ? 22.765 -13.390 -11.975 1.00 10.69 191 ALA A N 1
ATOM 1533 C CA . ALA A 1 212 ? 24.178 -13.757 -11.856 1.00 12.09 191 ALA A CA 1
ATOM 1534 C C . ALA A 1 212 ? 24.733 -13.986 -13.248 1.00 11.84 191 ALA A C 1
ATOM 1535 O O . ALA A 1 212 ? 24.013 -14.421 -14.167 1.00 11.27 191 ALA A O 1
ATOM 1537 N N . PHE A 1 213 ? 26.025 -13.715 -13.421 1.00 13.87 192 PHE A N 1
ATOM 1538 C CA . PHE A 1 213 ? 26.706 -13.976 -14.684 1.00 14.38 192 PHE A CA 1
ATOM 1539 C C . PHE A 1 213 ? 27.600 -15.181 -14.522 1.00 14.93 192 PHE A C 1
ATOM 1540 O O . PHE A 1 213 ? 28.503 -15.161 -13.651 1.00 18.05 192 PHE A O 1
ATOM 1548 N N . PRO A 1 214 ? 27.395 -16.227 -15.334 1.00 15.58 193 PRO A N 1
ATOM 1549 C CA . PRO A 1 214 ? 28.343 -17.315 -15.375 1.00 17.73 193 PRO A CA 1
ATOM 1550 C C . PRO A 1 214 ? 29.715 -16.864 -15.858 1.00 16.96 193 PRO A C 1
ATOM 1551 O O . PRO A 1 214 ? 29.826 -15.940 -16.675 1.00 16.62 193 PRO A O 1
ATOM 1555 N N . GLU A 1 215 ? 30.754 -17.556 -15.372 1.00 17.72 194 GLU A N 1
ATOM 1556 C CA . GLU A 1 215 ? 32.113 -17.203 -15.753 1.00 18.72 194 GLU A CA 1
ATOM 1557 C C . GLU A 1 215 ? 32.388 -17.131 -17.241 1.00 18.28 194 GLU A C 1
ATOM 1558 O O . GLU A 1 215 ? 33.067 -16.218 -17.700 1.00 19.62 194 GLU A O 1
ATOM 1560 N N . GLN A 1 216 ? 31.837 -18.055 -17.999 1.00 18.03 195 GLN A N 1
ATOM 1561 C CA . GLN A 1 216 ? 32.096 -18.116 -19.427 1.00 17.77 195 GLN A CA 1
ATOM 1562 C C . GLN A 1 216 ? 31.438 -16.946 -20.184 1.00 16.38 195 GLN A C 1
ATOM 1563 O O . GLN A 1 216 ? 31.780 -16.730 -21.337 1.00 17.00 195 GLN A O 1
ATOM 1569 N N . SER A 1 217 ? 30.503 -16.218 -19.568 1.00 13.74 196 SER A N 1
ATOM 1570 C CA . SER A 1 217 ? 29.854 -15.093 -20.203 1.00 12.83 196 SER A CA 1
ATOM 1571 C C . SER A 1 217 ? 30.594 -13.807 -20.083 1.00 12.87 196 SER A C 1
ATOM 1572 O O . SER A 1 217 ? 30.313 -12.850 -20.795 1.00 12.46 196 SER A O 1
ATOM 1575 N N . LEU A 1 218 ? 31.594 -13.753 -19.207 1.00 14.68 197 LEU A N 1
ATOM 1576 C CA . LEU A 1 218 ? 32.237 -12.477 -18.898 1.00 15.43 197 LEU A CA 1
ATOM 1577 C C . LEU A 1 218 ? 32.945 -11.829 -20.063 1.00 13.99 197 LEU A C 1
ATOM 1578 O O . LEU A 1 218 ? 32.946 -10.607 -20.178 1.00 14.35 197 LEU A O 1
ATOM 1583 N N . GLN A 1 219 ? 33.530 -12.630 -20.940 1.00 13.88 198 GLN A N 1
ATOM 1584 C CA . GLN A 1 219 ? 34.194 -12.099 -22.125 1.00 13.76 198 GLN A CA 1
ATOM 1585 C C . GLN A 1 219 ? 33.295 -11.255 -23.019 1.00 13.51 198 GLN A C 1
ATOM 1586 O O . GLN A 1 219 ? 33.754 -10.391 -23.733 1.00 15.03 198 GLN A O 1
ATOM 1592 N N . TYR A 1 220 ? 31.985 -11.529 -22.973 1.00 12.88 199 TYR A N 1
ATOM 1593 C CA . TYR A 1 220 ? 31.033 -10.817 -23.811 1.00 12.48 199 TYR A CA 1
ATOM 1594 C C . TYR A 1 220 ? 30.598 -9.492 -23.226 1.00 12.84 199 TYR A C 1
ATOM 1595 O O . TYR A 1 220 ? 30.061 -8.614 -23.946 1.00 14.65 199 TYR A O 1
ATOM 1604 N N . ILE A 1 221 ? 30.732 -9.365 -21.914 1.00 13.09 200 ILE A N 1
ATOM 1605 C CA A ILE A 1 221 ? 30.145 -8.248 -21.204 0.50 13.36 200 ILE A CA 1
ATOM 1606 C CA B ILE A 1 221 ? 30.138 -8.250 -21.195 0.50 13.47 200 ILE A CA 1
ATOM 1607 C C . ILE A 1 221 ? 31.161 -7.211 -20.801 1.00 14.19 200 ILE A C 1
ATOM 1608 O O . ILE A 1 221 ? 30.812 -6.038 -20.608 1.00 17.73 200 ILE A O 1
ATOM 1617 N N . LYS A 1 222 ? 32.434 -7.605 -20.729 1.00 14.57 201 LYS A N 1
ATOM 1618 C CA . LYS A 1 222 ? 33.500 -6.660 -20.353 1.00 15.65 201 LYS A CA 1
ATOM 1619 C C . LYS A 1 222 ? 33.835 -5.705 -21.521 1.00 14.88 201 LYS A C 1
ATOM 1620 O O . LYS A 1 222 ? 33.682 -6.000 -22.706 1.00 15.66 201 LYS A O 1
ATOM 1626 N N . ASP A 1 223 ? 34.300 -4.535 -21.133 1.00 15.73 202 ASP A N 1
ATOM 1627 C CA . ASP A 1 223 ? 34.798 -3.521 -22.060 1.00 16.73 202 ASP A CA 1
ATOM 1628 C C . ASP A 1 223 ? 33.807 -3.064 -23.117 1.00 15.87 202 ASP A C 1
ATOM 1629 O O . ASP A 1 223 ? 34.184 -2.783 -24.250 1.00 17.35 202 ASP A O 1
ATOM 1634 N N . ALA A 1 224 ? 32.548 -2.969 -22.739 1.00 14.27 203 ALA A N 1
ATOM 1635 C CA . ALA A 1 224 ? 31.537 -2.482 -23.649 1.00 13.10 203 ALA A CA 1
ATOM 1636 C C . ALA A 1 224 ? 31.618 -0.957 -23.772 1.00 12.02 203 ALA A C 1
ATOM 1637 O O . ALA A 1 224 ? 31.983 -0.278 -22.789 1.00 13.86 203 ALA A O 1
ATOM 1639 N N . ASP A 1 225 ? 31.285 -0.426 -24.938 1.00 12.04 204 ASP A N 1
ATOM 1640 C CA . ASP A 1 225 ? 31.030 0.997 -25.058 1.00 11.77 204 ASP A CA 1
ATOM 1641 C C . ASP A 1 225 ? 29.758 1.381 -24.283 1.00 10.64 204 ASP A C 1
ATOM 1642 O O . ASP A 1 225 ? 29.735 2.423 -23.633 1.00 11.90 204 ASP A O 1
ATOM 1647 N N . VAL A 1 226 ? 28.699 0.573 -24.416 1.00 10.34 205 VAL A N 1
ATOM 1648 C CA . VAL A 1 226 ? 27.463 0.801 -23.661 1.00 8.83 205 VAL A CA 1
ATOM 1649 C C . VAL A 1 226 ? 27.010 -0.541 -23.140 1.00 8.54 205 VAL A C 1
ATOM 1650 O O . VAL A 1 226 ? 26.791 -1.469 -23.909 1.00 9.84 205 VAL A O 1
ATOM 1654 N N . LEU A 1 227 ? 26.860 -0.631 -21.818 1.00 8.21 206 LEU A N 1
ATOM 1655 C CA . LEU A 1 227 ? 26.294 -1.813 -21.126 1.00 8.06 206 LEU A CA 1
ATOM 1656 C C . LEU A 1 227 ? 24.901 -1.432 -20.664 1.00 8.54 206 LEU A C 1
ATOM 1657 O O . LEU A 1 227 ? 24.746 -0.536 -19.821 1.00 9.08 206 LEU A O 1
ATOM 1662 N N . ILE A 1 228 ? 23.894 -2.130 -21.181 1.00 7.03 207 ILE A N 1
ATOM 1663 C CA . ILE A 1 228 ? 22.483 -1.958 -20.778 1.00 6.86 207 ILE A CA 1
ATOM 1664 C C . ILE A 1 228 ? 22.218 -3.143 -19.840 1.00 7.09 207 ILE A C 1
ATOM 1665 O O . ILE A 1 228 ? 22.288 -4.284 -20.283 1.00 8.19 207 ILE A O 1
ATOM 1670 N N . ILE A 1 229 ? 22.008 -2.895 -18.546 1.00 6.93 208 ILE A N 1
ATOM 1671 C CA . ILE A 1 229 ? 21.974 -3.908 -17.533 1.00 7.00 208 ILE A CA 1
ATOM 1672 C C . ILE A 1 229 ? 20.766 -3.733 -16.605 1.00 7.21 208 ILE A C 1
ATOM 1673 O O . ILE A 1 229 ? 20.457 -2.625 -16.167 1.00 7.55 208 ILE A O 1
ATOM 1678 N N . GLY A 1 230 ? 20.107 -4.848 -16.324 1.00 7.11 209 GLY A N 1
ATOM 1679 C CA . GLY A 1 230 ? 18.962 -4.824 -15.444 1.00 7.07 209 GLY A CA 1
ATOM 1680 C C . GLY A 1 230 ? 19.329 -4.521 -14.006 1.00 6.97 209 GLY A C 1
ATOM 1681 O O . GLY A 1 230 ? 20.234 -5.115 -13.438 1.00 9.10 209 GLY A O 1
ATOM 1682 N N . ALA A 1 231 ? 18.568 -3.610 -13.422 1.00 6.61 210 ALA A N 1
ATOM 1683 C CA . ALA A 1 231 ? 18.623 -3.283 -11.995 1.00 7.26 210 ALA A CA 1
ATOM 1684 C C . ALA A 1 231 ? 17.184 -3.096 -11.546 1.00 7.19 210 ALA A C 1
ATOM 1685 O O . ALA A 1 231 ? 16.540 -2.108 -11.905 1.00 7.71 210 ALA A O 1
ATOM 1687 N N . LEU A 1 232 ? 16.660 -4.058 -10.789 1.00 7.44 211 LEU A N 1
ATOM 1688 C CA . LEU A 1 232 ? 15.216 -4.092 -10.514 1.00 7.31 211 LEU A CA 1
ATOM 1689 C C . LEU A 1 232 ? 14.808 -3.040 -9.490 1.00 7.54 211 LEU A C 1
ATOM 1690 O O . LEU A 1 232 ? 13.813 -2.325 -9.650 1.00 7.75 211 LEU A O 1
ATOM 1695 N N . GLN A 1 233 ? 15.514 -3.016 -8.370 1.00 8.23 212 GLN A N 1
ATOM 1696 C CA . GLN A 1 233 ? 15.068 -2.278 -7.185 1.00 8.80 212 GLN A CA 1
ATOM 1697 C C . GLN A 1 233 ? 16.259 -2.172 -6.238 1.00 9.08 212 GLN A C 1
ATOM 1698 O O . GLN A 1 233 ? 17.345 -2.660 -6.558 1.00 9.39 212 GLN A O 1
ATOM 1704 N N . TYR A 1 234 ? 16.070 -1.605 -5.048 1.00 9.86 213 TYR A N 1
ATOM 1705 C CA . TYR A 1 234 ? 17.179 -1.502 -4.094 1.00 10.87 213 TYR A CA 1
ATOM 1706 C C . TYR A 1 234 ? 17.380 -2.806 -3.319 1.00 11.06 213 TYR A C 1
ATOM 1707 O O . TYR A 1 234 ? 18.520 -3.180 -3.055 1.00 11.87 213 TYR A O 1
ATOM 1716 N N . ARG A 1 235 ? 16.279 -3.460 -2.947 1.00 10.60 214 ARG A N 1
ATOM 1717 C CA . ARG A 1 235 ? 16.330 -4.651 -2.122 1.00 11.76 214 ARG A CA 1
ATOM 1718 C C . ARG A 1 235 ? 16.634 -5.880 -2.991 1.00 10.85 214 ARG A C 1
ATOM 1719 O O . ARG A 1 235 ? 16.293 -5.936 -4.167 1.00 11.33 214 ARG A O 1
ATOM 1727 N N . PRO A 1 236 ? 17.247 -6.923 -2.410 1.00 11.18 215 PRO A N 1
ATOM 1728 C CA . PRO A 1 236 ? 17.515 -8.167 -3.158 1.00 12.02 215 PRO A CA 1
ATOM 1729 C C . PRO A 1 236 ? 16.249 -8.782 -3.696 1.00 10.54 215 PRO A C 1
ATOM 1730 O O . PRO A 1 236 ? 15.137 -8.625 -3.147 1.00 11.91 215 PRO A O 1
ATOM 1734 N N . HIS A 1 237 ? 16.412 -9.514 -4.789 1.00 10.55 216 HIS A N 1
ATOM 1735 C CA . HIS A 1 237 ? 15.333 -10.249 -5.424 1.00 11.18 216 HIS A CA 1
ATOM 1736 C C . HIS A 1 237 ? 15.956 -11.529 -5.993 1.00 11.28 216 HIS A C 1
ATOM 1737 O O . HIS A 1 237 ? 17.073 -11.481 -6.511 1.00 11.79 216 HIS A O 1
ATOM 1744 N N . PRO A 1 238 ? 15.257 -12.661 -5.962 1.00 11.78 217 PRO A N 1
ATOM 1745 C CA . PRO A 1 238 ? 15.891 -13.903 -6.446 1.00 12.97 217 PRO A CA 1
ATOM 1746 C C . PRO A 1 238 ? 16.219 -13.953 -7.923 1.00 11.59 217 PRO A C 1
ATOM 1747 O O . PRO A 1 238 ? 17.079 -14.744 -8.322 1.00 13.77 217 PRO A O 1
ATOM 1751 N N . SER A 1 239 ? 15.590 -13.127 -8.752 1.00 10.41 218 SER A N 1
ATOM 1752 C CA A SER A 1 239 ? 15.658 -13.227 -10.212 0.50 10.20 218 SER A CA 1
ATOM 1753 C CA B SER A 1 239 ? 15.838 -13.306 -10.190 0.50 9.74 218 SER A CA 1
ATOM 1754 C C . SER A 1 239 ? 16.403 -12.085 -10.913 1.00 9.26 218 SER A C 1
ATOM 1755 O O . SER A 1 239 ? 16.612 -12.152 -12.116 1.00 8.92 218 SER A O 1
ATOM 1760 N N . HIS A 1 240 ? 16.725 -11.015 -10.184 1.00 8.99 219 HIS A N 1
ATOM 1761 C CA . HIS A 1 240 ? 17.291 -9.795 -10.762 1.00 8.59 219 HIS A CA 1
ATOM 1762 C C . HIS A 1 240 ? 18.284 -9.192 -9.849 1.00 8.69 219 HIS A C 1
ATOM 1763 O O . HIS A 1 240 ? 18.085 -9.179 -8.634 1.00 12.70 219 HIS A O 1
ATOM 1770 N N . PHE A 1 241 ? 19.290 -8.542 -10.387 1.00 8.71 220 PHE A N 1
ATOM 1771 C CA . PHE A 1 241 ? 20.206 -7.706 -9.617 1.00 8.71 220 PHE A CA 1
ATOM 1772 C C . PHE A 1 241 ? 19.464 -6.554 -8.973 1.00 8.36 220 PHE A C 1
ATOM 1773 O O . PHE A 1 241 ? 18.618 -5.886 -9.587 1.00 8.94 220 PHE A O 1
ATOM 1781 N N . SER A 1 242 ? 19.862 -6.271 -7.726 1.00 8.86 221 SER A N 1
ATOM 1782 C CA . SER A 1 242 ? 19.590 -4.982 -7.113 1.00 9.41 221 SER A CA 1
ATOM 1783 C C . SER A 1 242 ? 20.436 -3.897 -7.749 1.00 9.76 221 SER A C 1
ATOM 1784 O O . SER A 1 242 ? 21.403 -4.170 -8.447 1.00 10.26 221 SER A O 1
ATOM 1787 N N . LEU A 1 243 ? 20.072 -2.653 -7.479 1.00 10.04 222 LEU A N 1
ATOM 1788 C CA . LEU A 1 243 ? 20.906 -1.540 -7.919 1.00 9.95 222 LEU A CA 1
ATOM 1789 C C . LEU A 1 243 ? 22.348 -1.696 -7.449 1.00 10.39 222 LEU A C 1
ATOM 1790 O O . LEU A 1 243 ? 23.305 -1.563 -8.238 1.00 10.85 222 LEU A O 1
ATOM 1795 N N . GLY A 1 244 ? 22.523 -2.034 -6.174 1.00 11.28 223 GLY A N 1
ATOM 1796 C CA . GLY A 1 244 ? 23.893 -2.164 -5.671 1.00 12.53 223 GLY A CA 1
ATOM 1797 C C . GLY A 1 244 ? 24.662 -3.285 -6.366 1.00 11.58 223 GLY A C 1
ATOM 1798 O O . GLY A 1 244 ? 25.856 -3.131 -6.679 1.00 12.58 223 GLY A O 1
ATOM 1799 N N . GLU A 1 245 ? 23.986 -4.407 -6.655 1.00 11.72 224 GLU A N 1
ATOM 1800 C CA . GLU A 1 245 ? 24.634 -5.501 -7.385 1.00 11.49 224 GLU A CA 1
ATOM 1801 C C . GLU A 1 245 ? 25.001 -5.122 -8.825 1.00 11.15 224 GLU A C 1
ATOM 1802 O O . GLU A 1 245 ? 26.054 -5.449 -9.330 1.00 12.16 224 GLU A O 1
ATOM 1808 N N . ALA A 1 246 ? 24.093 -4.410 -9.487 1.00 10.68 225 ALA A N 1
ATOM 1809 C CA . ALA A 1 246 ? 24.387 -3.951 -10.846 1.00 10.66 225 ALA A CA 1
ATOM 1810 C C . ALA A 1 246 ? 25.559 -2.980 -10.849 1.00 10.28 225 ALA A C 1
ATOM 1811 O O . ALA A 1 246 ? 26.413 -3.057 -11.731 1.00 11.57 225 ALA A O 1
ATOM 1813 N N . LEU A 1 247 ? 25.624 -2.102 -9.849 1.00 11.22 226 LEU A N 1
ATOM 1814 C CA . LEU A 1 247 ? 26.735 -1.143 -9.754 1.00 11.68 226 LEU A CA 1
ATOM 1815 C C . LEU A 1 247 ? 28.048 -1.884 -9.515 1.00 12.38 226 LEU A C 1
ATOM 1816 O O . LEU A 1 247 ? 29.081 -1.487 -10.033 1.00 12.60 226 LEU A O 1
ATOM 1821 N N . GLU A 1 248 ? 28.029 -2.936 -8.696 1.00 12.85 227 GLU A N 1
ATOM 1822 C CA A GLU A 1 248 ? 29.240 -3.722 -8.472 0.50 14.11 227 GLU A CA 1
ATOM 1823 C CA B GLU A 1 248 ? 29.234 -3.745 -8.467 0.50 13.89 227 GLU A CA 1
ATOM 1824 C C . GLU A 1 248 ? 29.725 -4.328 -9.778 1.00 13.69 227 GLU A C 1
ATOM 1825 O O . GLU A 1 248 ? 30.903 -4.332 -10.073 1.00 15.14 227 GLU A O 1
ATOM 1836 N N . TRP A 1 249 ? 28.810 -4.884 -10.576 1.00 13.25 228 TRP A N 1
ATOM 1837 C CA . TRP A 1 249 ? 29.161 -5.426 -11.868 1.00 12.97 228 TRP A CA 1
ATOM 1838 C C . TRP A 1 249 ? 29.702 -4.360 -12.816 1.00 13.15 228 TRP A C 1
ATOM 1839 O O . TRP A 1 249 ? 30.679 -4.616 -13.528 1.00 14.16 228 TRP A O 1
ATOM 1850 N N . ILE A 1 250 ? 29.075 -3.191 -12.839 1.00 12.26 229 ILE A N 1
ATOM 1851 C CA . ILE A 1 250 ? 29.560 -2.104 -13.663 1.00 12.53 229 ILE A CA 1
ATOM 1852 C C . ILE A 1 250 ? 31.008 -1.742 -13.295 1.00 14.28 229 ILE A C 1
ATOM 1853 O O . ILE A 1 250 ? 31.836 -1.503 -14.175 1.00 14.72 229 ILE A O 1
ATOM 1858 N N . GLU A 1 251 ? 31.312 -1.700 -12.005 1.00 14.89 230 GLU A N 1
ATOM 1859 C CA . GLU A 1 251 ? 32.690 -1.391 -11.579 1.00 16.58 230 GLU A CA 1
ATOM 1860 C C . GLU A 1 251 ? 33.660 -2.456 -12.115 1.00 16.56 230 GLU A C 1
ATOM 1861 O O . GLU A 1 251 ? 34.761 -2.140 -12.583 1.00 19.12 230 GLU A O 1
ATOM 1863 N N . LYS A 1 252 ? 33.270 -3.737 -12.044 1.00 16.42 231 LYS A N 1
ATOM 1864 C CA . LYS A 1 252 ? 34.146 -4.816 -12.506 1.00 17.06 231 LYS A CA 1
ATOM 1865 C C . LYS A 1 252 ? 34.310 -4.868 -14.027 1.00 17.14 231 LYS A C 1
ATOM 1866 O O . LYS A 1 252 ? 35.324 -5.304 -14.533 1.00 19.01 231 LYS A O 1
ATOM 1872 N N . LEU A 1 253 ? 33.254 -4.531 -14.762 1.00 16.23 232 LEU A N 1
ATOM 1873 C CA . LEU A 1 253 ? 33.215 -4.707 -16.229 1.00 16.12 232 LEU A CA 1
ATOM 1874 C C . LEU A 1 253 ? 33.645 -3.471 -17.033 1.00 16.16 232 LEU A C 1
ATOM 1875 O O . LEU A 1 253 ? 33.789 -3.548 -18.233 1.00 17.23 232 LEU A O 1
ATOM 1880 N N . SER A 1 254 ? 33.828 -2.327 -16.362 1.00 16.63 233 SER A N 1
ATOM 1881 C CA . SER A 1 254 ? 34.343 -1.084 -16.965 1.00 17.07 233 SER A CA 1
ATOM 1882 C C . SER A 1 254 ? 33.746 -0.703 -18.323 1.00 15.90 233 SER A C 1
ATOM 1883 O O . SER A 1 254 ? 34.458 -0.382 -19.264 1.00 17.71 233 SER A O 1
ATOM 1886 N N . PRO A 1 255 ? 32.410 -0.694 -18.415 1.00 14.28 234 PRO A N 1
ATOM 1887 C CA . PRO A 1 255 ? 31.827 -0.123 -19.634 1.00 13.28 234 PRO A CA 1
ATOM 1888 C C . PRO A 1 255 ? 32.101 1.373 -19.693 1.00 13.24 234 PRO A C 1
ATOM 1889 O O . PRO A 1 255 ? 32.195 2.026 -18.660 1.00 15.60 234 PRO A O 1
ATOM 1893 N N . LYS A 1 256 ? 32.201 1.926 -20.905 1.00 12.50 235 LYS A N 1
ATOM 1894 C CA . LYS A 1 256 ? 32.373 3.393 -21.022 1.00 13.57 235 LYS A CA 1
ATOM 1895 C C . LYS A 1 256 ? 31.121 4.122 -20.500 1.00 13.09 235 LYS A C 1
ATOM 1896 O O . LYS A 1 256 ? 31.216 5.173 -19.826 1.00 15.26 235 LYS A O 1
ATOM 1902 N N . ARG A 1 257 ? 29.956 3.562 -20.795 1.00 11.91 236 ARG A N 1
ATOM 1903 C CA A ARG A 1 257 ? 28.684 4.061 -20.317 0.50 12.56 236 ARG A CA 1
ATOM 1904 C CA B ARG A 1 257 ? 28.674 4.059 -20.323 0.50 12.39 236 ARG A CA 1
ATOM 1905 C C . ARG A 1 257 ? 27.820 2.858 -19.940 1.00 11.17 236 ARG A C 1
ATOM 1906 O O . ARG A 1 257 ? 27.879 1.829 -20.591 1.00 10.90 236 ARG A O 1
ATOM 1921 N N . ALA A 1 258 ? 27.010 2.998 -18.898 1.00 10.00 237 ALA A N 1
ATOM 1922 C CA . ALA A 1 258 ? 26.029 2.003 -18.515 1.00 9.41 237 ALA A CA 1
ATOM 1923 C C . ALA A 1 258 ? 24.641 2.637 -18.453 1.00 8.57 237 ALA A C 1
ATOM 1924 O O . ALA A 1 258 ? 24.490 3.799 -18.005 1.00 9.74 237 ALA A O 1
ATOM 1926 N N . ILE A 1 259 ? 23.624 1.865 -18.881 1.00 7.30 238 ILE A N 1
ATOM 1927 C CA . ILE A 1 259 ? 22.222 2.302 -18.832 1.00 7.35 238 ILE A CA 1
ATOM 1928 C C . ILE A 1 259 ? 21.482 1.185 -18.072 1.00 7.09 238 ILE A C 1
ATOM 1929 O O . ILE A 1 259 ? 21.575 0.015 -18.397 1.00 7.76 238 ILE A O 1
ATOM 1934 N N . LEU A 1 260 ? 20.770 1.565 -17.017 1.00 7.09 239 LEU A N 1
ATOM 1935 C CA . LEU A 1 260 ? 19.999 0.618 -16.209 1.00 7.07 239 LEU A CA 1
ATOM 1936 C C . LEU A 1 260 ? 18.636 0.392 -16.822 1.00 6.94 239 LEU A C 1
ATOM 1937 O O . LEU A 1 260 ? 17.982 1.312 -17.271 1.00 7.51 239 LEU A O 1
ATOM 1942 N N . THR A 1 261 ? 18.200 -0.873 -16.842 1.00 6.24 240 THR A N 1
ATOM 1943 C CA . THR A 1 261 ? 16.900 -1.226 -17.342 1.00 6.53 240 THR A CA 1
ATOM 1944 C C . THR A 1 261 ? 16.166 -2.190 -16.430 1.00 5.69 240 THR A C 1
ATOM 1945 O O . THR A 1 261 ? 16.641 -2.543 -15.364 1.00 6.80 240 THR A O 1
ATOM 1949 N N . HIS A 1 262 ? 14.968 -2.569 -16.839 1.00 5.97 241 HIS A N 1
ATOM 1950 C CA . HIS A 1 262 ? 14.114 -3.485 -16.078 1.00 6.19 241 HIS A CA 1
ATOM 1951 C C . HIS A 1 262 ? 13.842 -2.962 -14.655 1.00 6.76 241 HIS A C 1
ATOM 1952 O O . HIS A 1 262 ? 13.810 -3.716 -13.690 1.00 7.67 241 HIS A O 1
ATOM 1959 N N . MET A 1 263 ? 13.638 -1.642 -14.569 1.00 6.45 242 MET A N 1
ATOM 1960 C CA . MET A 1 263 ? 13.519 -0.933 -13.311 1.00 6.64 242 MET A CA 1
ATOM 1961 C C . MET A 1 263 ? 12.110 -0.868 -12.781 1.00 6.43 242 MET A C 1
ATOM 1962 O O . MET A 1 263 ? 11.175 -0.390 -13.457 1.00 7.23 242 MET A O 1
ATOM 1967 N N . HIS A 1 264 ? 11.950 -1.331 -11.552 1.00 6.82 243 HIS A N 1
ATOM 1968 C CA . HIS A 1 264 ? 10.624 -1.427 -10.888 1.00 6.91 243 HIS A CA 1
ATOM 1969 C C . HIS A 1 264 ? 10.277 -0.108 -10.172 1.00 7.14 243 HIS A C 1
ATOM 1970 O O . HIS A 1 264 ? 11.051 0.863 -10.136 1.00 7.07 243 HIS A O 1
ATOM 1977 N N . VAL A 1 265 ? 9.084 -0.087 -9.601 1.00 7.29 244 VAL A N 1
ATOM 1978 C CA . VAL A 1 265 ? 8.537 1.107 -8.966 1.00 7.69 244 VAL A CA 1
ATOM 1979 C C . VAL A 1 265 ? 9.322 1.719 -7.790 1.00 7.39 244 VAL A C 1
ATOM 1980 O O . VAL A 1 265 ? 9.150 2.912 -7.557 1.00 8.78 244 VAL A O 1
ATOM 1984 N N . PRO A 1 266 ? 10.249 0.981 -7.129 1.00 7.60 245 PRO A N 1
ATOM 1985 C CA . PRO A 1 266 ? 11.064 1.692 -6.134 1.00 8.98 245 PRO A CA 1
ATOM 1986 C C . PRO A 1 266 ? 12.086 2.651 -6.709 1.00 8.01 245 PRO A C 1
ATOM 1987 O O . PRO A 1 266 ? 12.615 3.465 -5.949 1.00 8.71 245 PRO A O 1
ATOM 1991 N N . LEU A 1 267 ? 12.416 2.503 -7.994 1.00 7.15 246 LEU A N 1
ATOM 1992 C CA . LEU A 1 267 ? 13.531 3.247 -8.620 1.00 7.42 246 LEU A CA 1
ATOM 1993 C C . LEU A 1 267 ? 13.022 4.449 -9.412 1.00 7.30 246 LEU A C 1
ATOM 1994 O O . LEU A 1 267 ? 12.521 4.315 -10.518 1.00 8.16 246 LEU A O 1
ATOM 1999 N N . ASP A 1 268 ? 13.152 5.646 -8.803 1.00 8.03 247 ASP A N 1
ATOM 2000 C CA . ASP A 1 268 ? 12.747 6.921 -9.389 1.00 7.69 247 ASP A CA 1
ATOM 2001 C C . ASP A 1 268 ? 13.892 7.480 -10.239 1.00 7.53 247 ASP A C 1
ATOM 2002 O O . ASP A 1 268 ? 15.045 7.457 -9.834 1.00 8.05 247 ASP A O 1
ATOM 2007 N N . TYR A 1 269 ? 13.568 7.925 -11.459 1.00 7.80 248 TYR A N 1
ATOM 2008 C CA . TYR A 1 269 ? 14.609 8.364 -12.411 1.00 7.61 248 TYR A CA 1
ATOM 2009 C C . TYR A 1 269 ? 15.580 9.378 -11.831 1.00 7.86 248 TYR A C 1
ATOM 2010 O O . TYR A 1 269 ? 16.802 9.170 -11.848 1.00 7.88 248 TYR A O 1
ATOM 2019 N N . GLU A 1 270 ? 15.078 10.487 -11.299 1.00 8.49 249 GLU A N 1
ATOM 2020 C CA A GLU A 1 270 ? 15.978 11.507 -10.780 0.50 8.87 249 GLU A CA 1
ATOM 2021 C CA B GLU A 1 270 ? 15.978 11.515 -10.761 0.50 9.94 249 GLU A CA 1
ATOM 2022 C C . GLU A 1 270 ? 16.835 11.034 -9.608 1.00 8.78 249 GLU A C 1
ATOM 2023 O O . GLU A 1 270 ? 18.039 11.337 -9.511 1.00 9.41 249 GLU A O 1
ATOM 2034 N N . THR A 1 271 ? 16.229 10.256 -8.725 1.00 8.59 250 THR A N 1
ATOM 2035 C CA . THR A 1 271 ? 16.918 9.754 -7.546 1.00 9.57 250 THR A CA 1
ATOM 2036 C C . THR A 1 271 ? 18.053 8.842 -7.987 1.00 8.87 250 THR A C 1
ATOM 2037 O O . THR A 1 271 ? 19.190 8.950 -7.525 1.00 9.11 250 THR A O 1
ATOM 2041 N N . VAL A 1 272 ? 17.769 7.902 -8.886 1.00 8.11 251 VAL A N 1
ATOM 2042 C CA . VAL A 1 272 ? 18.773 6.920 -9.316 1.00 8.74 251 VAL A CA 1
ATOM 2043 C C . VAL A 1 272 ? 19.871 7.651 -10.106 1.00 8.66 251 VAL A C 1
ATOM 2044 O O . VAL A 1 272 ? 21.059 7.311 -9.970 1.00 9.24 251 VAL A O 1
ATOM 2048 N N . MET A 1 273 ? 19.528 8.657 -10.910 1.00 9.36 252 MET A N 1
ATOM 2049 C CA A MET A 1 273 ? 20.538 9.431 -11.598 0.50 9.68 252 MET A CA 1
ATOM 2050 C CA B MET A 1 273 ? 20.553 9.489 -11.583 0.50 9.61 252 MET A CA 1
ATOM 2051 C C . MET A 1 273 ? 21.572 10.013 -10.606 1.00 9.96 252 MET A C 1
ATOM 2052 O O . MET A 1 273 ? 22.770 9.929 -10.853 1.00 11.13 252 MET A O 1
ATOM 2061 N N . ARG A 1 274 ? 21.083 10.561 -9.502 1.00 11.98 253 ARG A N 1
ATOM 2062 C CA . ARG A 1 274 ? 21.973 11.148 -8.476 1.00 15.62 253 ARG A CA 1
ATOM 2063 C C . ARG A 1 274 ? 22.830 10.123 -7.741 1.00 15.91 253 ARG A C 1
ATOM 2064 O O . ARG A 1 274 ? 23.931 10.402 -7.234 1.00 20.65 253 ARG A O 1
ATOM 2072 N N . GLU A 1 275 ? 22.297 8.954 -7.573 1.00 14.95 254 GLU A N 1
ATOM 2073 C CA . GLU A 1 275 ? 22.923 7.861 -6.771 1.00 17.18 254 GLU A CA 1
ATOM 2074 C C . GLU A 1 275 ? 23.948 7.061 -7.454 1.00 17.03 254 GLU A C 1
ATOM 2075 O O . GLU A 1 275 ? 24.538 6.171 -6.818 1.00 22.41 254 GLU A O 1
ATOM 2081 N N . THR A 1 276 ? 24.142 7.311 -8.732 1.00 14.05 255 THR A N 1
ATOM 2082 C CA . THR A 1 276 ? 24.963 6.449 -9.516 1.00 14.23 255 THR A CA 1
ATOM 2083 C C . THR A 1 276 ? 26.117 7.275 -10.071 1.00 13.23 255 THR A C 1
ATOM 2084 O O . THR A 1 276 ? 25.963 8.510 -10.214 1.00 13.16 255 THR A O 1
ATOM 2088 N N . PRO A 1 277 ? 27.229 6.612 -10.457 1.00 13.96 256 PRO A N 1
ATOM 2089 C CA . PRO A 1 277 ? 28.381 7.321 -11.048 1.00 13.95 256 PRO A CA 1
ATOM 2090 C C . PRO A 1 277 ? 27.991 8.095 -12.334 1.00 12.67 256 PRO A C 1
ATOM 2091 O O . PRO A 1 277 ? 26.946 7.816 -12.965 1.00 12.63 256 PRO A O 1
ATOM 2095 N N . HIS A 1 278 ? 28.840 9.026 -12.762 1.00 12.86 257 HIS A N 1
ATOM 2096 C CA . HIS A 1 278 ? 28.543 9.855 -13.917 1.00 13.84 257 HIS A CA 1
ATOM 2097 C C . HIS A 1 278 ? 28.282 9.063 -15.156 1.00 12.08 257 HIS A C 1
ATOM 2098 O O . HIS A 1 278 ? 27.397 9.444 -15.979 1.00 13.02 257 HIS A O 1
ATOM 2105 N N . HIS A 1 279 ? 29.024 7.966 -15.336 1.00 11.93 258 HIS A N 1
ATOM 2106 C CA . HIS A 1 279 ? 28.935 7.181 -16.573 1.00 11.25 258 HIS A CA 1
ATOM 2107 C C . HIS A 1 279 ? 27.794 6.167 -16.550 1.00 11.05 258 HIS A C 1
ATOM 2108 O O . HIS A 1 279 ? 27.661 5.398 -17.470 1.00 12.32 258 HIS A O 1
ATOM 2115 N N . VAL A 1 280 ? 26.972 6.185 -15.487 1.00 10.47 259 VAL A N 1
ATOM 2116 C CA . VAL A 1 280 ? 25.841 5.277 -15.288 1.00 10.25 259 VAL A CA 1
ATOM 2117 C C . VAL A 1 280 ? 24.572 6.104 -15.213 1.00 9.69 259 VAL A C 1
ATOM 2118 O O . VAL A 1 280 ? 24.493 7.090 -14.495 1.00 10.88 259 VAL A O 1
ATOM 2122 N N . GLU A 1 281 ? 23.551 5.712 -15.960 1.00 8.69 260 GLU A N 1
ATOM 2123 C CA . GLU A 1 281 ? 22.245 6.363 -15.830 1.00 9.30 260 GLU A CA 1
ATOM 2124 C C . GLU A 1 281 ? 21.095 5.345 -15.855 1.00 8.31 260 GLU A C 1
ATOM 2125 O O . GLU A 1 281 ? 21.172 4.357 -16.555 1.00 8.27 260 GLU A O 1
ATOM 2131 N N . PRO A 1 282 ? 20.026 5.656 -15.143 1.00 7.95 261 PRO A N 1
ATOM 2132 C CA . PRO A 1 282 ? 18.782 4.956 -15.439 1.00 7.51 261 PRO A CA 1
ATOM 2133 C C . PRO A 1 282 ? 18.338 5.186 -16.872 1.00 6.55 261 PRO A C 1
ATOM 2134 O O . PRO A 1 282 ? 18.412 6.307 -17.371 1.00 7.72 261 PRO A O 1
ATOM 2138 N N . GLY A 1 283 ? 17.798 4.154 -17.493 1.00 6.38 262 GLY A N 1
ATOM 2139 C CA . GLY A 1 283 ? 17.179 4.299 -18.790 1.00 7.06 262 GLY A CA 1
ATOM 2140 C C . GLY A 1 283 ? 15.831 5.028 -18.706 1.00 5.91 262 GLY A C 1
ATOM 2141 O O . GLY A 1 283 ? 15.334 5.339 -17.620 1.00 6.83 262 GLY A O 1
ATOM 2142 N N . TYR A 1 284 ? 15.278 5.305 -19.888 1.00 6.50 263 TYR A N 1
ATOM 2143 C CA . TYR A 1 284 ? 13.915 5.783 -20.027 1.00 6.37 263 TYR A CA 1
ATOM 2144 C C . TYR A 1 284 ? 13.418 5.306 -21.381 1.00 5.37 263 TYR A C 1
ATOM 2145 O O . TYR A 1 284 ? 14.206 5.099 -22.318 1.00 6.72 263 TYR A O 1
ATOM 2154 N N . ASP A 1 285 ? 12.105 5.133 -21.510 1.00 5.87 264 ASP A N 1
ATOM 2155 C CA . ASP A 1 285 ? 11.543 4.672 -22.731 1.00 5.81 264 ASP A CA 1
ATOM 2156 C C . ASP A 1 285 ? 11.781 5.701 -23.844 1.00 6.02 264 ASP A C 1
ATOM 2157 O O . ASP A 1 285 ? 11.514 6.911 -23.660 1.00 7.22 264 ASP A O 1
ATOM 2162 N N . GLY A 1 286 ? 12.256 5.247 -24.991 1.00 6.21 265 GLY A N 1
ATOM 2163 C CA . GLY A 1 286 ? 12.620 6.095 -26.073 1.00 7.06 265 GLY A CA 1
ATOM 2164 C C . GLY A 1 286 ? 14.071 6.582 -26.087 1.00 7.17 265 GLY A C 1
ATOM 2165 O O . GLY A 1 286 ? 14.479 7.209 -27.048 1.00 9.01 265 GLY A O 1
ATOM 2166 N N . LEU A 1 287 ? 14.842 6.265 -25.064 1.00 7.13 266 LEU A N 1
ATOM 2167 C CA . LEU A 1 287 ? 16.294 6.571 -25.070 1.00 6.63 266 LEU A CA 1
ATOM 2168 C C . LEU A 1 287 ? 16.895 5.993 -26.334 1.00 6.28 266 LEU A C 1
ATOM 2169 O O . LEU A 1 287 ? 16.730 4.795 -26.608 1.00 7.25 266 LEU A O 1
ATOM 2174 N N . ARG A 1 288 ? 17.605 6.807 -27.118 1.00 6.96 267 ARG A N 1
ATOM 2175 C CA . ARG A 1 288 ? 18.075 6.409 -28.423 1.00 7.41 267 ARG A CA 1
ATOM 2176 C C . ARG A 1 288 ? 19.482 6.917 -28.620 1.00 7.99 267 ARG A C 1
ATOM 2177 O O . ARG A 1 288 ? 19.794 8.063 -28.301 1.00 10.34 267 ARG A O 1
ATOM 2185 N N . PHE A 1 289 ? 20.360 6.086 -29.190 1.00 8.06 268 PHE A N 1
ATOM 2186 C CA . PHE A 1 289 ? 21.743 6.507 -29.510 1.00 8.32 268 PHE A CA 1
ATOM 2187 C C . PHE A 1 289 ? 22.247 5.758 -30.708 1.00 8.21 268 PHE A C 1
ATOM 2188 O O . PHE A 1 289 ? 21.761 4.667 -31.018 1.00 8.54 268 PHE A O 1
ATOM 2196 N N . GLU A 1 290 ? 23.263 6.334 -31.341 1.00 9.20 269 GLU A N 1
ATOM 2197 C CA . GLU A 1 290 ? 23.919 5.765 -32.504 1.00 9.55 269 GLU A CA 1
ATOM 2198 C C . GLU A 1 290 ? 25.400 5.495 -32.166 1.00 10.01 269 GLU A C 1
ATOM 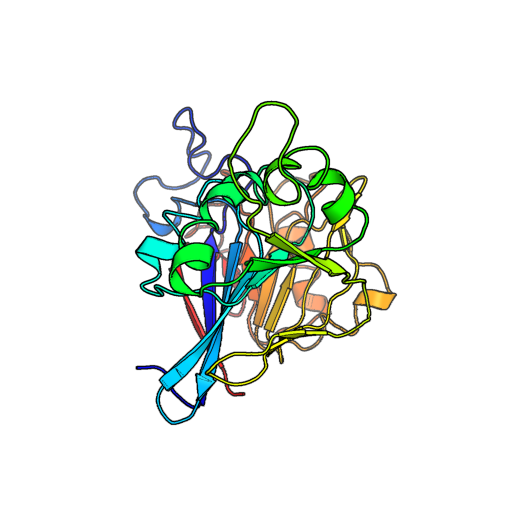2199 O O . GLU A 1 290 ? 26.002 6.248 -31.394 1.00 12.26 269 GLU A O 1
ATOM 2205 N N . VAL A 1 291 ? 25.938 4.424 -32.728 1.00 10.12 270 VAL A N 1
ATOM 2206 C CA . VAL A 1 291 ? 27.339 4.068 -32.627 1.00 11.41 270 VAL A CA 1
ATOM 2207 C C . VAL A 1 291 ? 27.867 3.678 -33.982 1.00 11.05 270 VAL A C 1
ATOM 2208 O O . VAL A 1 291 ? 27.153 3.293 -34.886 1.00 10.80 270 VAL A O 1
ATOM 2212 N N . ALA A 1 292 ? 29.185 3.792 -34.143 1.00 14.41 271 ALA A N 1
ATOM 2213 C CA . ALA A 1 292 ? 29.868 3.356 -35.367 1.00 16.23 271 ALA A CA 1
ATOM 2214 C C . ALA A 1 292 ? 29.720 1.866 -35.566 1.00 17.65 271 ALA A C 1
ATOM 2215 O O . ALA A 1 292 ? 29.586 1.108 -34.595 1.00 19.08 271 ALA A O 1
ATOM 2217 N N . VAL A 1 293 ? 29.620 1.481 -36.849 1.00 20.59 272 VAL A N 1
ATOM 2218 C CA . VAL A 1 293 ? 29.628 0.108 -37.374 1.00 25.29 272 VAL A CA 1
ATOM 2219 C C . VAL A 1 293 ? 30.319 0.005 -38.757 1.00 29.28 272 VAL A C 1
ATOM 2220 O O . VAL A 1 293 ? 30.873 0.979 -39.302 1.00 32.89 272 VAL A O 1
#

Foldseek 3Di:
DDEQWKKKFFLFFAAQQFAPGPVNRLFPADPPDQLSGTAQGKMWIWFHYHVGFIAIEIEFFAPCNVVSCVVLPPDAHQAYEYFAADRSRYVRVVVCQVNCVVVVHAHEYEYAPRNVVVCCVPPVCLPCNDPPDDDHHRHDYDYDDAQDWDWGQDDNGIWIWHWHWAFFQPDITIWIDTPQETEAEFHDGHDPVCLVRQAAGQEYEYEAEEQDDDRGHHHPVRVLVVCVVRVHQAYEYGNYYSRDYQVVVCVVHDVRYHYDGRGDMDIDHD

CATH classification: 3.60.15.10

Radius of gyration: 17.81 Å; Cα contacts (8 Å, |Δi|>4): 678; chains: 1; bounding box: 45×42×46 Å

Sequence (270 aa):
SPRNCLRFTLLGCGSSPGVPRINGDWGKCDPKNNPKNRRRRASLLVERYDAEGNNTVVVIDTGPDFRMMQMIDSGVHMMLDAAVYTHPHADHIHGIDDLRRTYVVDNGRRLMDVYANRRLTRNRLYYDTTFGYCFETPVGSSYPPILSMHDIAPETPFSIEGAGGAIRFEPFSSQVHGDDIESLGFRRIGSSVVYCTDVSAFPEQSLQYIIKDADVLIIGALQYRPHPSSHFSLGEALEEWIEKLSPKRRAILTHMHVPLDYEETVMMRETPHHVEPGYDGLRFEVAV

InterPro domains:
  IPR001279 Metallo-beta-lactamase [PF12706] (59-242)
  IPR001279 Metallo-beta-lactamase [SM00849] (41-219)
  IPR036866 Ribonuclease Z/Hydroxyacylglutathione hydrolase-like [G3DSA:3.60.15.10] (3-272)
  IPR036866 Ribonuclease Z/Hydroxyacylglutathione hydrolase-like [SSF56281] (9-270)

B-factor: mean 13.72, std 8.3, range [4.95, 73.14]